Protein AF-A0A7K8TR17-F1 (afdb_monomer_lite)

pLDDT: mean 70.93, std 21.53, range [24.56, 96.19]

Structure (mmCIF, N/CA/C/O backbone):
data_AF-A0A7K8TR17-F1
#
_entry.id   AF-A0A7K8TR17-F1
#
loop_
_atom_site.group_PDB
_atom_site.id
_atom_site.type_symbol
_atom_site.label_atom_id
_atom_site.label_alt_id
_atom_site.label_comp_id
_atom_site.label_asym_id
_atom_site.label_entity_id
_atom_site.label_seq_id
_atom_site.pdbx_PDB_ins_code
_atom_site.Cartn_x
_atom_site.Cartn_y
_atom_site.Cartn_z
_atom_site.occupancy
_atom_site.B_iso_or_equiv
_atom_site.auth_seq_id
_atom_site.auth_comp_id
_atom_site.auth_asym_id
_atom_site.auth_atom_id
_atom_site.pdbx_PDB_model_num
ATOM 1 N N . ASP A 1 1 ? 11.168 6.120 -16.941 1.00 63.66 1 ASP A N 1
ATOM 2 C CA . ASP A 1 1 ? 10.347 5.290 -16.053 1.00 63.66 1 ASP A CA 1
ATOM 3 C C . ASP A 1 1 ? 9.342 6.201 -15.368 1.00 63.66 1 ASP A C 1
ATOM 5 O O . ASP A 1 1 ? 9.765 7.149 -14.711 1.00 63.66 1 ASP A O 1
ATOM 9 N N . PHE A 1 2 ? 8.053 6.029 -15.664 1.00 84.75 2 PHE A N 1
ATOM 10 C CA . PHE A 1 2 ? 6.959 6.873 -15.150 1.00 84.75 2 PHE A CA 1
ATOM 11 C C . PHE A 1 2 ? 6.148 6.160 -14.064 1.00 84.75 2 PHE A C 1
ATOM 13 O O . PHE A 1 2 ? 5.104 6.666 -13.652 1.00 84.75 2 PHE A O 1
ATOM 20 N N . HIS A 1 3 ? 6.643 5.014 -13.594 1.00 92.12 3 HIS A N 1
ATOM 21 C CA . HIS A 1 3 ? 6.032 4.280 -12.507 1.00 92.12 3 HIS A CA 1
ATOM 22 C C . HIS A 1 3 ? 5.970 5.140 -11.234 1.00 92.12 3 HIS A C 1
ATOM 24 O O . HIS A 1 3 ? 6.912 5.853 -10.855 1.00 92.12 3 HIS A O 1
ATOM 30 N N . TYR A 1 4 ? 4.811 5.088 -10.587 1.00 93.62 4 TYR A N 1
ATOM 31 C CA . TYR A 1 4 ? 4.564 5.704 -9.294 1.00 93.62 4 TYR A CA 1
ATOM 32 C C . TYR A 1 4 ? 3.736 4.780 -8.410 1.00 93.62 4 TYR A C 1
ATOM 34 O O . TYR A 1 4 ? 2.948 3.960 -8.883 1.00 93.62 4 TYR A O 1
ATOM 42 N N . VAL A 1 5 ? 3.866 4.969 -7.106 1.00 94.38 5 VAL A N 1
ATOM 43 C CA . VAL A 1 5 ? 3.013 4.328 -6.109 1.00 94.38 5 VAL A CA 1
ATOM 44 C C . VAL A 1 5 ? 2.028 5.345 -5.548 1.00 94.38 5 VAL A C 1
ATOM 46 O O . VAL A 1 5 ? 2.348 6.522 -5.363 1.00 94.38 5 VAL A O 1
ATOM 49 N N . THR A 1 6 ? 0.806 4.909 -5.288 1.00 95.75 6 THR A N 1
ATOM 50 C CA . THR A 1 6 ? -0.232 5.715 -4.651 1.00 95.75 6 THR A CA 1
ATOM 51 C C . THR A 1 6 ? -0.339 5.293 -3.197 1.00 95.75 6 THR A C 1
ATOM 53 O O . THR A 1 6 ? -0.690 4.153 -2.905 1.00 95.75 6 THR A O 1
ATOM 56 N N . LEU A 1 7 ? -0.023 6.210 -2.285 1.00 95.81 7 LEU A N 1
ATOM 57 C CA . LEU A 1 7 ? -0.233 6.023 -0.857 1.00 95.81 7 LEU A CA 1
ATOM 58 C C . LEU A 1 7 ? -1.606 6.581 -0.484 1.00 95.81 7 LEU A C 1
ATOM 60 O O . LEU A 1 7 ? -1.799 7.798 -0.497 1.00 95.81 7 LEU A O 1
ATOM 64 N N . ALA A 1 8 ? -2.529 5.694 -0.130 1.00 95.81 8 ALA A N 1
ATOM 65 C CA . ALA A 1 8 ? -3.875 6.019 0.311 1.00 95.81 8 ALA A CA 1
ATOM 66 C C . ALA A 1 8 ? -4.081 5.576 1.763 1.00 95.81 8 ALA A C 1
ATOM 68 O O . ALA A 1 8 ? -3.880 4.413 2.107 1.00 95.81 8 ALA A O 1
ATOM 69 N N . ILE A 1 9 ? -4.502 6.504 2.617 1.00 95.69 9 ILE A N 1
ATOM 70 C CA . ILE A 1 9 ? -4.802 6.249 4.024 1.00 95.69 9 ILE A CA 1
ATOM 71 C C . ILE A 1 9 ? -6.289 6.487 4.231 1.00 95.69 9 ILE A C 1
ATOM 73 O O . ILE A 1 9 ? -6.785 7.581 3.951 1.00 95.69 9 ILE A O 1
ATOM 77 N N . GLY A 1 10 ? -6.982 5.459 4.706 1.00 94.62 10 GLY A N 1
ATOM 78 C CA . GLY A 1 10 ? -8.408 5.483 4.992 1.00 94.62 10 GLY A CA 1
ATOM 79 C C . GLY A 1 10 ? -8.692 5.326 6.479 1.00 94.62 10 GLY A C 1
ATOM 80 O O . GLY A 1 10 ? -7.931 4.670 7.192 1.00 94.62 10 GLY A O 1
ATOM 81 N N . ASP A 1 11 ? -9.791 5.906 6.941 1.00 93.31 11 ASP A N 1
ATOM 82 C CA . ASP A 1 11 ? -10.325 5.655 8.278 1.00 93.31 11 ASP A CA 1
ATOM 83 C C . ASP A 1 11 ? -11.352 4.510 8.295 1.00 93.31 11 ASP A C 1
ATOM 85 O O . ASP A 1 11 ? -11.766 3.982 7.260 1.00 93.31 11 ASP A O 1
ATOM 89 N N . ALA A 1 12 ? -11.788 4.144 9.498 1.00 91.06 12 ALA A N 1
ATOM 90 C CA . ALA A 1 12 ? -12.862 3.184 9.736 1.00 91.06 12 ALA A CA 1
ATOM 91 C C . ALA A 1 12 ? -14.244 3.616 9.210 1.00 91.06 12 ALA A C 1
ATOM 93 O O . ALA A 1 12 ? -15.159 2.797 9.100 1.00 91.06 12 ALA A O 1
ATOM 94 N N . ASP A 1 13 ? -14.423 4.902 8.900 1.00 88.81 13 ASP A N 1
ATOM 95 C CA . ASP A 1 13 ? -15.653 5.438 8.325 1.00 88.81 13 ASP A CA 1
ATOM 96 C C . ASP A 1 13 ? -15.679 5.304 6.788 1.00 88.81 13 ASP A C 1
ATOM 98 O O . ASP A 1 13 ? -16.675 5.694 6.172 1.00 88.81 13 ASP A O 1
ATOM 102 N N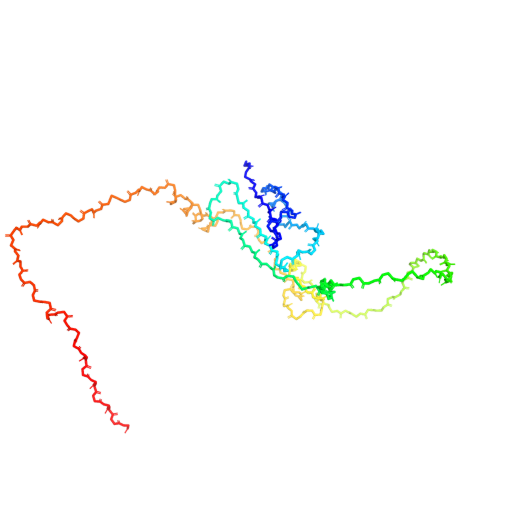 . ASN A 1 14 ? -14.660 4.660 6.196 1.00 88.25 14 ASN A N 1
ATOM 103 C CA . ASN A 1 14 ? -14.395 4.536 4.758 1.00 88.25 14 ASN A CA 1
ATOM 104 C C . ASN A 1 14 ? -14.100 5.879 4.071 1.00 88.25 14 ASN A C 1
ATOM 106 O O . ASN A 1 14 ? -14.337 6.031 2.872 1.00 88.25 14 ASN A O 1
ATOM 110 N N . GLN A 1 15 ? -13.575 6.855 4.810 1.00 89.62 15 GLN A N 1
ATOM 111 C CA . GLN A 1 15 ? -13.129 8.130 4.266 1.00 89.62 15 GLN A CA 1
ATOM 112 C C . GLN A 1 15 ? -11.629 8.106 4.000 1.00 89.62 15 GLN A C 1
ATOM 114 O O . GLN A 1 15 ? -10.834 7.615 4.801 1.00 89.62 15 GLN A O 1
ATOM 119 N N . VAL A 1 16 ? -11.225 8.684 2.870 1.00 92.06 16 VAL A N 1
ATOM 120 C CA . VAL A 1 16 ? -9.811 8.840 2.522 1.00 92.06 16 VAL A CA 1
ATOM 121 C C . VAL A 1 16 ? -9.265 10.068 3.244 1.00 92.06 16 VAL A C 1
ATOM 123 O O . VAL A 1 16 ? -9.563 11.203 2.879 1.00 92.06 16 VAL A O 1
ATOM 126 N N . ILE A 1 17 ? -8.451 9.836 4.271 1.00 92.94 17 ILE A N 1
ATOM 127 C CA . ILE A 1 17 ? -7.796 10.890 5.053 1.00 92.94 17 ILE A CA 1
ATOM 128 C C . ILE A 1 17 ? -6.629 11.490 4.265 1.00 92.94 17 ILE A C 1
ATOM 130 O O . ILE A 1 17 ? -6.355 12.687 4.343 1.00 92.94 17 ILE A O 1
ATOM 134 N N . PHE A 1 18 ? -5.913 10.651 3.519 1.00 94.88 18 PHE A N 1
ATOM 135 C CA . PHE A 1 18 ? -4.736 11.065 2.771 1.00 94.88 18 PHE A CA 1
ATOM 136 C C . PHE A 1 18 ? -4.605 10.263 1.482 1.00 94.88 18 PHE A C 1
ATOM 138 O O . PHE A 1 18 ? -4.788 9.049 1.482 1.00 94.88 18 PHE A O 1
ATOM 145 N N . ASN A 1 19 ? -4.256 10.939 0.391 1.00 95.44 19 ASN A N 1
ATOM 146 C CA . ASN A 1 19 ? -3.952 10.307 -0.884 1.00 95.44 19 ASN A CA 1
ATOM 147 C C . ASN A 1 19 ? -2.831 11.080 -1.580 1.00 95.44 19 ASN A C 1
ATOM 149 O O . ASN A 1 19 ? -2.970 12.276 -1.836 1.00 95.44 19 ASN A O 1
ATOM 153 N N . GLN A 1 20 ? -1.724 10.406 -1.876 1.00 95.62 20 GLN A N 1
ATOM 154 C CA . GLN A 1 20 ? -0.570 11.016 -2.522 1.00 95.62 20 GLN A CA 1
ATOM 155 C C . GLN A 1 20 ? 0.079 10.046 -3.499 1.00 95.62 20 GLN A C 1
ATOM 157 O O . GLN A 1 20 ? 0.401 8.909 -3.157 1.00 95.62 20 GLN A O 1
ATOM 162 N N . LYS A 1 21 ? 0.366 10.549 -4.700 1.00 95.06 21 LYS A N 1
ATOM 163 C CA . LYS A 1 21 ? 1.222 9.865 -5.669 1.00 95.06 21 LYS A CA 1
ATOM 164 C C . LYS A 1 21 ? 2.684 10.135 -5.338 1.00 95.06 21 LYS A C 1
ATOM 166 O O . LYS A 1 21 ? 3.073 11.294 -5.153 1.00 95.06 21 LYS A O 1
ATOM 171 N N . ILE A 1 22 ? 3.478 9.076 -5.266 1.00 93.88 22 ILE A N 1
ATOM 172 C CA . ILE A 1 22 ? 4.910 9.110 -4.990 1.00 93.88 22 ILE A CA 1
ATOM 173 C C . ILE A 1 22 ? 5.612 8.467 -6.180 1.00 93.88 22 ILE A C 1
ATOM 175 O O . ILE A 1 22 ? 5.419 7.291 -6.465 1.00 93.88 22 ILE A O 1
ATOM 179 N N . MET A 1 23 ? 6.417 9.254 -6.887 1.00 92.81 23 MET A N 1
ATOM 180 C CA . MET A 1 23 ? 7.208 8.742 -8.003 1.00 92.81 23 MET A CA 1
ATOM 181 C C . MET A 1 23 ? 8.387 7.916 -7.494 1.00 92.81 23 MET A C 1
ATOM 183 O O . MET A 1 23 ? 9.041 8.302 -6.520 1.00 92.81 23 MET A O 1
ATOM 187 N N . ASP A 1 24 ? 8.749 6.869 -8.226 1.00 89.12 24 ASP A N 1
ATOM 188 C CA . ASP A 1 24 ? 9.898 6.023 -7.889 1.00 89.12 24 ASP A CA 1
ATOM 189 C C . ASP A 1 24 ? 11.207 6.802 -7.840 1.00 89.12 24 ASP A C 1
ATOM 191 O O . ASP A 1 24 ? 12.070 6.541 -7.006 1.00 89.12 24 ASP A O 1
ATOM 195 N N . SER A 1 25 ? 11.341 7.831 -8.679 1.00 87.69 25 SER A N 1
ATOM 196 C CA . SER A 1 25 ? 12.513 8.706 -8.671 1.00 87.69 25 SER A CA 1
ATOM 197 C C . SER A 1 25 ? 12.732 9.399 -7.322 1.00 87.69 25 SER A C 1
ATOM 199 O O . SER A 1 25 ? 13.876 9.662 -6.961 1.00 87.69 25 SER A O 1
ATOM 201 N N . VAL A 1 26 ? 11.669 9.669 -6.558 1.00 87.00 26 VAL A N 1
ATOM 202 C CA . VAL A 1 26 ? 11.757 10.252 -5.211 1.00 87.00 26 VAL A CA 1
ATOM 203 C C . VAL A 1 26 ? 12.205 9.194 -4.205 1.00 87.00 26 VAL A C 1
ATOM 205 O O . VAL A 1 26 ? 13.098 9.453 -3.399 1.00 87.00 26 VAL A O 1
ATOM 208 N N . LEU A 1 27 ? 11.644 7.985 -4.291 1.00 86.75 27 LEU A N 1
ATOM 209 C CA . LEU A 1 27 ? 12.000 6.868 -3.413 1.00 86.75 27 LEU A CA 1
ATOM 210 C C . LEU A 1 27 ? 13.456 6.426 -3.614 1.00 86.75 27 LEU A C 1
ATOM 212 O O . LEU A 1 27 ? 14.176 6.213 -2.642 1.00 86.75 27 LEU A O 1
ATOM 216 N N . LEU A 1 28 ? 13.912 6.348 -4.865 1.00 86.06 28 LEU A N 1
ATOM 217 C CA . LEU A 1 28 ? 15.258 5.896 -5.220 1.00 86.06 28 LEU A CA 1
ATOM 218 C C . LEU A 1 28 ? 16.342 6.930 -4.892 1.00 86.06 28 LEU A C 1
ATOM 220 O O . LEU A 1 28 ? 17.437 6.548 -4.485 1.00 86.06 28 LEU A O 1
ATOM 224 N N . LYS A 1 29 ? 16.060 8.232 -5.048 1.00 85.69 29 LYS A N 1
ATOM 225 C CA . LYS A 1 29 ? 17.039 9.300 -4.770 1.00 85.69 29 LYS A CA 1
ATOM 226 C C . LYS A 1 29 ? 17.267 9.516 -3.278 1.00 85.69 29 LYS A C 1
ATOM 228 O O . LYS A 1 29 ? 18.405 9.694 -2.857 1.00 85.69 29 LYS A O 1
ATOM 233 N N . THR A 1 30 ? 16.195 9.535 -2.488 1.00 82.00 30 THR A N 1
ATOM 234 C CA . THR A 1 30 ? 16.272 9.822 -1.047 1.00 82.00 30 THR A CA 1
ATOM 235 C C . THR A 1 30 ? 16.442 8.541 -0.224 1.00 82.00 30 THR A C 1
ATOM 237 O O . THR A 1 30 ? 16.918 8.590 0.907 1.00 82.00 30 THR A O 1
ATOM 240 N N . GLY A 1 31 ? 16.100 7.373 -0.782 1.00 83.06 31 GLY A N 1
ATOM 241 C CA . GLY A 1 31 ? 16.203 6.058 -0.139 1.00 83.06 31 GLY A CA 1
ATOM 242 C C . GLY A 1 31 ? 15.150 5.814 0.946 1.00 83.06 31 GLY A C 1
ATOM 243 O O . GLY A 1 31 ? 14.767 4.673 1.194 1.00 83.06 31 GLY A O 1
ATOM 244 N N . ASN A 1 32 ? 14.647 6.875 1.577 1.00 85.88 32 ASN A N 1
ATOM 245 C CA . ASN A 1 32 ? 13.518 6.855 2.489 1.00 85.88 32 ASN A CA 1
ATOM 246 C C . ASN A 1 32 ? 12.528 7.980 2.154 1.00 85.88 32 ASN A C 1
ATOM 248 O O . ASN A 1 32 ? 12.890 9.047 1.664 1.00 85.88 32 ASN A O 1
ATOM 252 N N . TRP A 1 33 ? 11.250 7.729 2.424 1.00 89.81 33 TRP A N 1
ATOM 253 C CA . TRP A 1 33 ? 10.196 8.728 2.312 1.00 89.81 33 TRP A CA 1
ATOM 254 C C . TRP A 1 33 ? 9.375 8.719 3.593 1.00 89.81 33 TRP A C 1
ATOM 256 O O . TRP A 1 33 ? 9.029 7.660 4.115 1.00 89.81 33 TRP A O 1
ATOM 266 N N . MET A 1 34 ? 9.094 9.905 4.123 1.00 90.88 34 MET A N 1
ATOM 267 C CA . MET A 1 34 ? 8.333 10.075 5.352 1.00 90.88 34 MET A CA 1
ATOM 268 C C . MET A 1 34 ? 7.411 11.279 5.216 1.00 90.88 34 MET A C 1
ATOM 270 O O . MET A 1 34 ? 7.814 12.338 4.735 1.00 90.88 34 MET A O 1
ATOM 274 N N . LYS A 1 35 ? 6.175 11.127 5.690 1.00 91.12 35 LYS A N 1
ATOM 275 C CA . LYS A 1 35 ? 5.187 12.200 5.740 1.00 91.12 35 LYS A CA 1
ATOM 276 C C . LYS A 1 35 ? 4.471 12.169 7.081 1.00 91.12 35 LYS A C 1
ATOM 278 O O . LYS A 1 35 ? 3.924 11.143 7.472 1.00 91.12 35 LYS A O 1
ATOM 283 N N . LYS A 1 36 ? 4.461 13.312 7.766 1.00 93.56 36 LYS A N 1
ATOM 284 C CA . LYS A 1 36 ? 3.607 13.543 8.931 1.00 93.56 36 LYS A CA 1
ATOM 285 C C . LYS A 1 36 ? 2.247 14.042 8.448 1.00 93.56 36 LYS A C 1
ATOM 287 O O . LYS A 1 36 ? 2.195 14.946 7.613 1.00 93.56 36 LYS A O 1
ATOM 292 N N . ILE A 1 37 ? 1.179 13.455 8.974 1.00 92.19 37 ILE A N 1
ATOM 293 C CA . ILE A 1 37 ? -0.203 13.854 8.707 1.00 92.19 37 ILE A CA 1
ATOM 294 C C . ILE A 1 37 ? -0.962 13.990 10.025 1.00 92.19 37 ILE A C 1
ATOM 296 O O . ILE A 1 37 ? -0.638 13.320 11.006 1.00 92.19 37 ILE A O 1
ATOM 300 N N . GLU A 1 38 ? -1.963 14.860 10.036 1.00 89.25 38 GLU A N 1
ATOM 301 C CA . GLU A 1 38 ? -2.905 14.993 11.143 1.00 89.25 38 GLU A CA 1
ATOM 302 C C . GLU A 1 38 ? -4.174 14.219 10.798 1.00 89.25 38 GLU A C 1
ATOM 304 O O . GLU A 1 38 ? -4.772 14.432 9.744 1.00 89.25 38 GLU A O 1
ATOM 309 N N . VAL A 1 39 ? -4.565 13.296 11.676 1.00 87.62 39 VAL A N 1
ATOM 310 C CA . VAL A 1 39 ? -5.705 12.402 11.459 1.00 87.62 39 VAL A CA 1
ATOM 311 C C . VAL A 1 39 ? -6.779 12.700 12.494 1.00 87.62 39 VAL A C 1
ATOM 313 O O . VAL A 1 39 ? -6.505 12.737 13.695 1.00 87.62 39 VAL A O 1
ATOM 316 N N . LYS A 1 40 ? -8.014 12.907 12.031 1.00 86.44 40 LYS A N 1
ATOM 317 C CA . LYS A 1 40 ? -9.183 13.048 12.906 1.00 86.44 40 LYS A CA 1
ATOM 318 C C . LYS A 1 40 ? -9.653 11.666 13.361 1.00 86.44 40 LYS A C 1
ATOM 320 O O . LYS A 1 40 ? -9.565 10.703 12.608 1.00 86.44 40 LYS A O 1
ATOM 325 N N . ARG A 1 41 ? -10.153 11.569 14.594 1.00 86.81 41 ARG A N 1
ATOM 326 C CA . ARG A 1 41 ? -10.708 10.321 15.138 1.00 86.81 41 ARG A CA 1
ATOM 327 C C . ARG A 1 41 ? -12.007 9.965 14.410 1.00 86.81 41 ARG A C 1
ATOM 329 O O . ARG A 1 41 ? -12.901 10.806 14.339 1.00 86.81 41 ARG A O 1
ATOM 336 N N . ALA A 1 42 ? -12.098 8.732 13.922 1.00 86.19 42 ALA A N 1
ATOM 337 C CA . ALA A 1 42 ? -13.297 8.200 13.282 1.00 86.19 42 ALA A CA 1
ATOM 338 C C . ALA A 1 42 ? -14.387 7.840 14.305 1.00 86.19 42 ALA A C 1
ATOM 340 O O . ALA A 1 42 ? -14.126 7.612 15.493 1.00 86.19 42 ALA A O 1
ATOM 341 N N . LEU A 1 43 ? -15.638 7.820 13.846 1.00 81.50 43 LEU A N 1
ATOM 342 C CA . LEU A 1 43 ? -16.807 7.580 14.690 1.00 81.50 43 LEU A CA 1
ATOM 343 C C . LEU A 1 43 ? -17.020 6.080 14.925 1.00 81.50 43 LEU A C 1
ATOM 345 O O . LEU A 1 43 ? -17.242 5.669 16.074 1.00 81.50 43 LEU A O 1
ATOM 349 N N . LYS A 1 44 ? -16.915 5.267 13.862 1.00 83.50 44 LYS A N 1
ATOM 350 C CA . LYS A 1 44 ? -17.189 3.821 13.902 1.00 83.50 44 LYS A CA 1
ATOM 351 C C . LYS A 1 44 ? -16.140 3.033 14.679 1.00 83.50 44 LYS A C 1
ATOM 353 O O . LYS A 1 44 ? -16.486 2.401 15.676 1.00 83.50 44 LYS A O 1
ATOM 358 N N . SER A 1 45 ? -14.874 3.090 14.278 1.00 84.44 45 SER A N 1
ATOM 359 C CA . SER A 1 45 ? -13.776 2.422 14.986 1.00 84.44 45 SER A CA 1
ATOM 360 C C . SER A 1 45 ? -12.520 3.289 15.018 1.00 84.44 45 SER A C 1
ATOM 362 O O . SER A 1 45 ? -12.501 4.407 14.509 1.00 84.44 45 SER A O 1
ATOM 364 N N . GLU A 1 46 ? -11.495 2.799 15.704 1.00 88.81 46 GLU A N 1
ATOM 365 C CA . GLU A 1 46 ? -10.206 3.480 15.867 1.00 88.81 46 GLU A CA 1
ATOM 366 C C . GLU A 1 46 ? -9.167 2.955 14.871 1.00 88.81 46 GLU A C 1
ATOM 368 O O . GLU A 1 46 ? -7.969 3.196 15.018 1.00 88.81 46 GLU A O 1
ATOM 373 N N . ASP A 1 47 ? -9.632 2.233 13.854 1.00 91.56 47 ASP A N 1
ATOM 374 C CA . ASP A 1 47 ? -8.780 1.621 12.854 1.00 91.56 47 ASP A CA 1
ATOM 375 C C . ASP A 1 47 ? -8.471 2.598 11.722 1.00 91.56 47 ASP A C 1
ATOM 377 O O . ASP A 1 47 ? -9.317 3.360 11.246 1.00 91.56 47 ASP A O 1
ATOM 381 N N . ILE A 1 48 ? -7.226 2.540 11.274 1.00 93.75 48 ILE A N 1
ATOM 382 C CA . ILE A 1 48 ? -6.709 3.237 10.110 1.00 93.75 48 ILE A CA 1
ATOM 383 C C . ILE A 1 48 ? -6.170 2.181 9.157 1.00 93.75 48 ILE A C 1
ATOM 385 O O . ILE A 1 48 ? -5.432 1.277 9.549 1.00 93.75 48 ILE A O 1
ATOM 389 N N . SER A 1 49 ? -6.509 2.320 7.883 1.00 94.56 49 SER A N 1
ATOM 390 C CA . SER A 1 49 ? -5.950 1.516 6.805 1.00 94.56 49 SER A CA 1
ATOM 391 C C . SER A 1 49 ? -4.927 2.334 6.030 1.00 94.56 49 SER A C 1
ATOM 393 O O . SER A 1 49 ? -5.172 3.482 5.672 1.00 94.56 49 SER A O 1
ATOM 395 N N . ILE A 1 50 ? -3.766 1.749 5.771 1.00 95.88 50 ILE A N 1
ATOM 396 C CA . ILE A 1 50 ? -2.710 2.317 4.941 1.00 95.88 50 ILE A CA 1
ATOM 397 C C . ILE A 1 50 ? -2.533 1.383 3.750 1.00 95.88 50 ILE A C 1
ATOM 399 O O . ILE A 1 50 ? -2.238 0.203 3.923 1.00 95.88 50 ILE A O 1
ATOM 403 N N . ASN A 1 51 ? -2.719 1.916 2.549 1.00 95.88 51 ASN A N 1
ATOM 404 C CA . ASN A 1 51 ? -2.631 1.183 1.295 1.00 95.88 51 ASN A CA 1
ATOM 405 C C . ASN A 1 51 ? -1.566 1.840 0.420 1.00 95.88 51 ASN A C 1
ATOM 407 O O . ASN A 1 51 ? -1.630 3.040 0.153 1.00 95.88 51 ASN A O 1
ATOM 411 N N . LEU A 1 52 ? -0.595 1.056 -0.025 1.00 95.44 52 LEU A N 1
ATOM 412 C CA . LEU A 1 52 ? 0.412 1.456 -0.992 1.00 95.44 52 LEU A CA 1
ATOM 413 C C . LEU A 1 52 ? 0.189 0.644 -2.261 1.00 95.44 52 LEU A C 1
ATOM 415 O O . LEU A 1 52 ? 0.386 -0.567 -2.253 1.00 95.44 52 LEU A O 1
ATOM 419 N N . ILE A 1 53 ? -0.240 1.318 -3.323 1.00 96.19 53 ILE A N 1
ATOM 420 C CA . ILE A 1 53 ? -0.708 0.676 -4.553 1.00 96.19 53 ILE A CA 1
ATOM 421 C C . ILE A 1 53 ? 0.222 1.055 -5.700 1.00 96.19 53 ILE A C 1
ATOM 423 O O . ILE A 1 53 ? 0.456 2.243 -5.936 1.00 96.19 53 ILE A O 1
ATOM 427 N N . SER A 1 54 ? 0.758 0.067 -6.407 1.00 95.19 54 SER A N 1
ATOM 428 C CA . SER A 1 54 ? 1.571 0.296 -7.603 1.00 95.19 54 SER A CA 1
ATOM 429 C C . SER A 1 54 ? 0.689 0.706 -8.786 1.00 95.19 54 SER A C 1
ATOM 431 O O . SER A 1 54 ? -0.441 0.247 -8.927 1.00 95.19 54 SER A O 1
ATOM 433 N N . SER A 1 55 ? 1.190 1.600 -9.641 1.00 94.31 55 SER A N 1
ATOM 434 C CA . SER A 1 55 ? 0.469 1.997 -10.862 1.00 94.31 55 SER A CA 1
ATOM 435 C C . SER A 1 55 ? 0.486 0.917 -11.944 1.00 94.31 55 SER A C 1
ATOM 437 O O . SER A 1 55 ? -0.517 0.758 -12.635 1.00 94.31 55 SER A O 1
ATOM 439 N N . ASP A 1 56 ? 1.589 0.173 -12.063 1.00 93.00 56 ASP A N 1
ATOM 440 C CA . ASP A 1 56 ? 1.825 -0.737 -13.193 1.00 93.00 56 ASP A CA 1
ATOM 441 C C . ASP A 1 56 ? 1.938 -2.215 -12.776 1.00 93.00 56 ASP A C 1
ATOM 443 O O . ASP A 1 56 ? 1.703 -3.107 -13.593 1.00 93.00 56 ASP A O 1
ATOM 447 N N . TYR A 1 57 ? 2.288 -2.507 -11.517 1.00 91.50 57 TYR A N 1
ATOM 448 C CA . TYR A 1 57 ? 2.575 -3.866 -11.055 1.00 91.50 57 TYR A CA 1
ATOM 449 C C . TYR A 1 57 ? 1.496 -4.396 -10.116 1.00 91.50 57 TYR A C 1
ATOM 451 O O . TYR A 1 57 ? 1.363 -3.971 -8.972 1.00 91.50 57 TYR A O 1
ATOM 459 N N . VAL A 1 58 ? 0.778 -5.416 -10.573 1.00 91.44 58 VAL A N 1
ATOM 460 C CA . VAL A 1 58 ? -0.225 -6.107 -9.758 1.00 91.44 58 VAL A CA 1
ATOM 461 C C . VAL A 1 58 ? 0.453 -7.083 -8.793 1.00 91.44 58 VAL A C 1
ATOM 463 O O . VAL A 1 58 ? 1.372 -7.810 -9.169 1.00 91.44 58 VAL A O 1
ATOM 466 N N . GLY A 1 59 ? -0.030 -7.130 -7.549 1.00 91.88 59 GLY A N 1
ATOM 467 C CA . GLY A 1 59 ? 0.435 -8.079 -6.529 1.00 91.88 59 GLY A CA 1
ATOM 468 C C . GLY A 1 59 ? 1.641 -7.609 -5.712 1.00 91.88 59 GLY A C 1
ATOM 469 O O . GLY A 1 59 ? 2.108 -8.348 -4.849 1.00 91.88 59 GLY A O 1
ATOM 470 N N . LEU A 1 60 ? 2.124 -6.387 -5.955 1.00 90.94 60 LEU A N 1
ATOM 471 C CA . LEU A 1 60 ? 3.104 -5.708 -5.098 1.00 90.94 60 LEU A CA 1
ATOM 472 C C . LEU A 1 60 ? 2.451 -4.740 -4.102 1.00 90.94 60 LEU A C 1
ATOM 474 O O . LEU A 1 60 ? 3.155 -4.105 -3.317 1.00 90.94 60 LEU A O 1
ATOM 478 N N . ASP A 1 61 ? 1.124 -4.622 -4.143 1.00 94.50 61 ASP A N 1
ATOM 479 C CA . ASP A 1 61 ? 0.375 -3.717 -3.284 1.00 94.50 61 ASP A CA 1
ATOM 480 C C . ASP A 1 61 ? 0.504 -4.132 -1.819 1.00 94.50 61 ASP A C 1
ATOM 482 O O . ASP A 1 61 ? 0.416 -5.310 -1.462 1.00 94.50 61 ASP A O 1
ATOM 486 N N . ILE A 1 62 ? 0.701 -3.142 -0.956 1.00 95.12 62 ILE A N 1
ATOM 487 C CA . ILE A 1 62 ? 0.823 -3.346 0.482 1.00 95.12 62 ILE A CA 1
ATOM 488 C C . ILE A 1 62 ? -0.395 -2.728 1.139 1.00 95.12 62 ILE A C 1
ATOM 490 O O . ILE A 1 62 ? -0.636 -1.528 1.022 1.00 95.12 62 ILE A O 1
ATOM 494 N N . GLN A 1 63 ? -1.132 -3.544 1.878 1.00 95.81 63 GLN A N 1
ATOM 495 C CA . GLN A 1 63 ? -2.238 -3.099 2.706 1.00 95.81 63 GLN A CA 1
ATOM 496 C C . GLN A 1 63 ? -1.931 -3.421 4.159 1.00 95.81 63 GLN A C 1
ATOM 498 O O . GLN A 1 63 ? -1.600 -4.553 4.508 1.00 95.81 63 GLN A O 1
ATOM 503 N N . GLN A 1 64 ? -2.064 -2.417 5.014 1.00 95.56 64 GLN A N 1
ATOM 504 C CA . GLN A 1 64 ? -1.784 -2.542 6.429 1.00 95.56 64 GLN A CA 1
ATOM 505 C C . GLN A 1 64 ? -2.859 -1.817 7.229 1.00 95.56 64 GLN A C 1
ATOM 507 O O . GLN A 1 64 ? -3.086 -0.623 7.048 1.00 95.56 64 GLN A O 1
ATOM 512 N N . ALA A 1 65 ? -3.512 -2.542 8.130 1.00 94.12 65 ALA A N 1
ATOM 513 C CA . ALA A 1 65 ? -4.438 -1.965 9.092 1.00 94.12 65 ALA A CA 1
ATOM 514 C C . ALA A 1 65 ? -3.729 -1.746 10.433 1.00 94.12 65 ALA A C 1
ATOM 516 O O . ALA A 1 65 ? -2.903 -2.561 10.855 1.00 94.12 65 ALA A O 1
ATOM 517 N N . TYR A 1 66 ? -4.062 -0.642 11.090 1.00 93.00 66 TYR A N 1
ATOM 518 C CA . TYR A 1 66 ? -3.556 -0.257 12.398 1.00 93.00 66 TYR A CA 1
ATOM 519 C C . TYR A 1 66 ? -4.707 0.216 13.272 1.00 93.00 66 TYR A C 1
ATOM 521 O O . TYR A 1 66 ? -5.486 1.060 12.847 1.00 93.00 66 TYR A O 1
ATOM 529 N N . THR A 1 67 ? -4.761 -0.256 14.510 1.00 91.75 67 THR A N 1
ATOM 530 C CA . THR A 1 67 ? -5.687 0.268 15.518 1.00 91.75 67 THR A CA 1
ATOM 531 C C . THR A 1 67 ? -4.976 1.341 16.332 1.00 91.75 67 THR A C 1
ATOM 533 O O . THR A 1 67 ? -3.914 1.098 16.911 1.00 91.75 67 THR A O 1
ATOM 536 N N . VAL A 1 68 ? -5.530 2.550 16.348 1.00 89.50 68 VAL A N 1
ATOM 537 C CA . VAL A 1 68 ? -4.955 3.691 17.062 1.00 89.50 68 VAL A CA 1
ATOM 538 C C . VAL A 1 68 ? -5.463 3.714 18.494 1.00 89.50 68 VAL A C 1
ATOM 540 O O . VAL A 1 68 ? -6.660 3.668 18.733 1.00 89.50 68 VAL A O 1
ATOM 543 N N . PHE A 1 69 ? -4.554 3.869 19.454 1.00 85.31 69 PHE A N 1
ATOM 544 C CA . PHE A 1 69 ? -4.917 4.080 20.852 1.00 85.31 69 PHE A CA 1
ATOM 545 C C . PHE A 1 69 ? -4.913 5.575 21.172 1.00 85.31 69 PHE A C 1
ATOM 547 O O . PHE A 1 69 ? -3.867 6.229 21.142 1.00 85.31 69 PHE A O 1
ATOM 554 N N . TYR A 1 70 ? -6.086 6.122 21.488 1.00 83.81 70 TYR A N 1
ATOM 555 C CA . TYR A 1 70 ? -6.233 7.518 21.893 1.00 83.81 70 TYR A CA 1
ATOM 556 C C . TYR A 1 70 ? -6.143 7.646 23.415 1.00 83.81 70 TYR A C 1
ATOM 558 O O . TYR A 1 70 ? -6.835 6.947 24.149 1.00 83.81 70 TYR A O 1
ATOM 566 N N . LEU A 1 71 ? -5.321 8.583 23.895 1.00 79.56 71 LEU A N 1
ATOM 567 C CA . LEU A 1 71 ? -5.184 8.863 25.331 1.00 79.56 71 LEU A CA 1
ATOM 568 C C . LEU A 1 71 ? -6.428 9.541 25.925 1.00 79.56 71 LEU A C 1
ATOM 570 O O . LEU A 1 71 ? -6.637 9.501 27.135 1.00 79.56 71 LEU A O 1
ATOM 574 N N . THR A 1 72 ? -7.258 10.172 25.091 1.00 73.50 72 THR A N 1
ATOM 575 C CA . THR A 1 72 ? -8.497 10.812 25.531 1.00 73.50 72 THR A CA 1
ATOM 576 C C . THR A 1 72 ? -9.673 9.831 25.486 1.00 73.50 72 THR A C 1
ATOM 578 O O . THR A 1 72 ? -9.927 9.216 24.437 1.00 73.50 72 THR A O 1
ATOM 581 N N . PRO A 1 73 ? -10.439 9.705 26.593 1.00 64.62 73 PRO A N 1
ATOM 582 C CA . PRO A 1 73 ? -11.648 8.894 26.625 1.00 64.62 73 PRO A CA 1
ATOM 583 C C . PRO A 1 73 ? -12.565 9.247 25.455 1.00 64.62 73 PRO A C 1
ATOM 585 O O . PRO A 1 73 ? -12.778 10.424 25.154 1.00 64.62 73 PRO A O 1
ATOM 588 N N . LYS A 1 74 ? -13.095 8.228 24.767 1.00 63.38 74 LYS A N 1
ATOM 589 C CA . LYS A 1 74 ? -14.116 8.433 23.735 1.00 63.38 74 LYS A CA 1
ATOM 590 C C . LYS A 1 74 ? -15.305 9.088 24.432 1.00 63.38 74 LYS A C 1
ATOM 592 O O . LYS A 1 74 ? -15.907 8.470 25.306 1.00 63.38 74 LYS A O 1
ATOM 597 N N . THR A 1 75 ? -15.645 10.322 24.074 1.00 61.59 75 THR A N 1
ATOM 598 C CA . THR A 1 75 ? -16.919 10.934 24.460 1.00 61.59 75 THR A CA 1
ATOM 599 C C . THR A 1 75 ? -18.025 10.194 23.715 1.00 61.59 75 THR A C 1
ATOM 601 O O . THR A 1 75 ? -18.511 10.617 22.670 1.00 61.59 75 THR A O 1
ATOM 604 N N . VAL A 1 76 ? -18.381 9.016 24.227 1.00 55.97 76 VAL A N 1
ATOM 605 C CA . VAL A 1 76 ? -19.599 8.305 23.857 1.00 55.97 76 VAL A CA 1
ATOM 606 C C . VAL A 1 76 ? -20.738 9.226 24.267 1.00 55.97 76 VAL A C 1
ATOM 608 O O . VAL A 1 76 ? -20.917 9.525 25.446 1.00 55.97 76 VAL A O 1
ATOM 611 N N . GLY A 1 77 ? -21.431 9.768 23.268 1.00 46.78 77 GLY A N 1
ATOM 612 C CA . GLY A 1 77 ? -22.481 10.754 23.459 1.00 46.78 77 GLY A CA 1
ATOM 613 C C . GLY A 1 77 ? -23.586 10.216 24.359 1.00 46.78 77 GLY A C 1
ATOM 614 O O . GLY A 1 77 ? -24.430 9.440 23.917 1.00 46.78 77 GLY A O 1
ATOM 615 N N . SER A 1 78 ? -23.609 10.683 25.605 1.00 36.22 78 SER A N 1
ATOM 616 C CA . SER A 1 78 ? -24.820 10.690 26.410 1.00 36.22 78 SER A CA 1
ATOM 617 C C . SER A 1 78 ? -25.763 11.725 25.800 1.00 36.22 78 SER A C 1
ATOM 619 O O . SER A 1 78 ? -25.538 12.934 25.889 1.00 36.22 78 SER A O 1
ATOM 621 N N . LYS A 1 79 ? -26.814 11.259 25.123 1.00 47.72 79 LYS A N 1
ATOM 622 C CA . LYS A 1 79 ? -28.011 12.077 24.930 1.00 47.72 79 LYS A CA 1
ATOM 623 C C . LYS A 1 79 ? -28.644 12.241 26.312 1.00 47.72 79 LYS A C 1
ATOM 625 O O . LYS A 1 79 ? -29.135 11.257 26.845 1.00 47.72 79 LYS A O 1
ATOM 630 N N . VAL A 1 80 ? -28.626 13.460 26.852 1.00 36.31 80 VAL A N 1
ATOM 631 C CA . VAL A 1 80 ? -29.775 14.194 27.424 1.00 36.31 80 VAL A CA 1
ATOM 632 C C . VAL A 1 80 ? -29.279 15.562 27.934 1.00 36.31 80 VAL A C 1
ATOM 634 O O . VAL A 1 80 ? -28.412 15.663 28.794 1.00 36.31 80 VAL A O 1
ATOM 637 N N . VAL A 1 81 ? -29.831 16.599 27.297 1.00 41.88 81 VAL A N 1
ATOM 638 C CA . VAL A 1 81 ? -30.110 17.991 27.718 1.00 41.88 81 VAL A CA 1
ATOM 639 C C . VAL A 1 81 ? -29.900 18.240 29.231 1.00 41.88 81 VAL A C 1
ATOM 641 O O . VAL A 1 81 ? -30.402 17.486 30.052 1.00 41.88 81 VAL A O 1
ATOM 644 N N . THR A 1 82 ? -29.198 19.285 29.690 1.00 31.64 82 THR A N 1
ATOM 645 C CA . THR A 1 82 ? -29.744 20.652 29.836 1.00 31.64 82 THR A CA 1
ATOM 646 C C . THR A 1 82 ? -28.636 21.690 30.066 1.00 31.64 82 THR A C 1
ATOM 648 O O . THR A 1 82 ? -27.653 21.438 30.754 1.00 31.64 82 THR A O 1
ATOM 651 N N . ASN A 1 83 ? -28.841 22.877 29.493 1.00 35.34 83 ASN A N 1
ATOM 652 C CA . ASN A 1 83 ? -28.092 24.114 29.703 1.00 35.34 83 ASN A CA 1
ATOM 653 C C . ASN A 1 83 ? -27.849 24.444 31.186 1.00 35.34 83 ASN A C 1
ATOM 655 O O . ASN A 1 83 ? -28.808 24.479 31.952 1.00 35.34 83 ASN A O 1
ATOM 659 N N . GLN A 1 84 ? -26.638 24.892 31.531 1.00 31.02 84 GLN A N 1
ATOM 660 C CA . GLN A 1 84 ? -26.477 26.022 32.449 1.00 31.02 84 GLN A CA 1
ATOM 661 C C . GLN A 1 84 ? -25.159 26.771 32.200 1.00 31.02 84 GLN A C 1
ATOM 663 O O . GLN A 1 84 ? -24.053 26.282 32.392 1.00 31.02 84 GLN A O 1
ATOM 668 N N . LYS A 1 85 ? -25.355 27.993 31.712 1.00 35.50 85 LYS A N 1
ATOM 669 C CA . LYS A 1 85 ? -24.438 29.125 31.606 1.00 35.50 85 LYS A CA 1
ATOM 670 C C . LYS A 1 85 ? -23.846 29.461 32.974 1.00 35.50 85 LYS A C 1
ATOM 672 O O . LYS A 1 85 ? -24.622 29.837 33.841 1.00 35.50 85 LYS A O 1
ATOM 677 N N . LEU A 1 86 ? -22.519 29.502 33.104 1.00 32.03 86 LEU A N 1
ATOM 678 C CA . LEU A 1 86 ? -21.834 30.461 33.978 1.00 32.03 86 LEU A CA 1
ATOM 679 C C . LEU A 1 86 ? -20.537 30.946 33.307 1.00 32.03 86 LEU A C 1
ATOM 681 O O . LEU A 1 86 ? -19.727 30.163 32.821 1.00 32.03 86 LEU A O 1
ATOM 685 N N . LYS A 1 87 ? -20.434 32.275 33.218 1.00 29.67 87 LYS A N 1
ATOM 686 C CA . LYS A 1 87 ? -19.316 33.086 32.720 1.00 29.67 87 LYS A CA 1
ATOM 687 C C . LYS A 1 87 ? -18.430 33.531 33.897 1.00 29.67 87 LYS A C 1
ATOM 689 O O . LYS A 1 87 ? -18.920 33.568 35.021 1.00 29.67 87 LYS A O 1
ATOM 694 N N . ALA A 1 88 ? -17.256 34.050 33.514 1.00 26.81 88 ALA A N 1
ATOM 695 C CA . ALA A 1 88 ? -16.317 34.941 34.220 1.00 26.81 88 ALA A CA 1
ATOM 696 C C . ALA A 1 88 ? -15.261 34.215 35.079 1.00 26.81 88 ALA A C 1
ATOM 698 O O . ALA A 1 88 ? -15.615 33.488 35.995 1.00 26.81 88 ALA A O 1
ATOM 699 N N . GLU A 1 89 ? -13.975 34.167 34.697 1.00 27.52 89 GLU A N 1
ATOM 700 C CA . GLU A 1 89 ? -12.941 35.220 34.487 1.00 27.52 89 GLU A CA 1
ATOM 701 C C . GLU A 1 89 ? -12.123 35.496 35.760 1.00 27.52 89 GLU A C 1
ATOM 703 O O . GLU A 1 89 ? -12.649 36.056 36.712 1.00 27.52 89 GLU A O 1
ATOM 708 N N . SER A 1 90 ? -10.827 35.155 35.733 1.00 27.42 90 SER A N 1
ATOM 709 C CA . SER A 1 90 ? -9.707 35.859 36.399 1.00 27.42 90 SER A CA 1
ATOM 710 C C . SER A 1 90 ? -8.416 35.061 36.161 1.00 27.42 90 SER A C 1
ATOM 712 O O . SER A 1 90 ? -8.460 33.839 36.252 1.00 27.42 90 SER A O 1
ATOM 714 N N . SER A 1 91 ? -7.213 35.588 35.966 1.00 30.75 91 SER A N 1
ATOM 715 C CA . SER A 1 91 ? -6.672 36.863 35.488 1.00 30.75 91 SER A CA 1
ATOM 716 C C . SER A 1 91 ? -5.147 36.678 35.567 1.00 30.75 91 SER A C 1
ATOM 718 O O . SER A 1 91 ? -4.680 36.200 36.593 1.00 30.75 91 SER A O 1
ATOM 720 N N . LEU A 1 92 ? -4.430 37.095 34.517 1.00 29.62 92 LEU A N 1
ATOM 721 C CA . LEU A 1 92 ? -3.060 37.642 34.523 1.00 29.62 92 LEU A CA 1
ATOM 722 C C . LEU A 1 92 ? -1.913 36.795 35.130 1.00 29.62 92 LEU A C 1
ATOM 724 O O . LEU A 1 92 ? -1.872 36.556 36.328 1.00 29.62 92 LEU A O 1
ATOM 728 N N . ASP A 1 93 ? -0.891 36.475 34.330 1.00 24.56 93 ASP A N 1
ATOM 729 C CA . ASP A 1 93 ? 0.280 37.366 34.236 1.00 24.56 93 ASP A CA 1
ATOM 730 C C . ASP A 1 93 ? 1.190 36.995 33.045 1.00 24.56 93 ASP A C 1
ATOM 732 O O . ASP A 1 93 ? 1.389 35.826 32.710 1.00 24.56 93 ASP A O 1
ATOM 736 N N . MET A 1 94 ? 1.706 38.025 32.381 1.00 31.20 94 MET A N 1
ATOM 737 C CA . MET A 1 94 ? 2.669 37.982 31.282 1.00 31.20 94 MET A CA 1
ATOM 738 C C . MET A 1 94 ? 4.010 38.458 31.829 1.00 31.20 94 MET A C 1
ATOM 740 O O . MET A 1 94 ? 4.067 39.532 32.416 1.00 31.20 94 MET A O 1
ATOM 744 N N . SER A 1 95 ? 5.111 37.764 31.537 1.00 27.22 95 SER A N 1
ATOM 745 C CA . SER A 1 95 ? 6.408 38.441 31.497 1.00 27.22 95 SER A CA 1
ATOM 746 C C . SER A 1 95 ? 7.413 37.745 30.579 1.00 27.22 95 SER A C 1
ATOM 748 O O . SER A 1 95 ? 7.484 36.527 30.449 1.00 27.22 95 SER A O 1
ATOM 750 N N . TYR A 1 96 ? 8.139 38.620 29.914 1.00 28.56 96 TYR A N 1
ATOM 751 C CA . TYR A 1 96 ? 9.035 38.583 28.767 1.00 28.56 96 TYR A CA 1
ATOM 752 C C . TYR A 1 96 ? 10.486 38.348 29.216 1.00 28.56 96 TYR A C 1
ATOM 754 O O . TYR A 1 96 ? 10.883 38.808 30.283 1.00 28.56 96 TYR A O 1
ATOM 762 N N . GLY A 1 97 ? 11.320 37.734 28.369 1.00 27.28 97 GLY A N 1
ATOM 763 C CA . GLY A 1 97 ? 12.773 37.736 28.580 1.00 27.28 97 GLY A CA 1
ATOM 764 C C . GLY A 1 97 ? 13.554 36.859 27.603 1.00 27.28 97 GLY A C 1
ATOM 765 O O . GLY A 1 97 ? 13.540 35.639 27.707 1.00 27.28 97 GLY A O 1
ATOM 766 N N . SER A 1 98 ? 14.238 37.498 26.655 1.00 32.91 98 SER A N 1
ATOM 767 C CA . SER A 1 98 ? 15.122 36.906 25.643 1.00 32.91 98 SER A CA 1
ATOM 768 C C . SER A 1 98 ? 16.603 36.984 26.058 1.00 32.91 98 SER A C 1
ATOM 770 O O . SER A 1 98 ? 16.980 37.911 26.768 1.00 32.91 98 SER A O 1
ATOM 772 N N . SER A 1 99 ? 17.413 36.088 25.463 1.00 33.56 99 SER A N 1
ATOM 773 C CA . SER A 1 99 ? 18.794 36.284 24.948 1.00 33.56 99 SER A CA 1
ATOM 774 C C . SER A 1 99 ? 19.980 35.582 25.642 1.00 33.56 99 SER A C 1
ATOM 776 O O . SER A 1 99 ? 20.254 35.833 26.805 1.00 33.56 99 SER A O 1
ATOM 778 N N . GLN A 1 100 ? 20.745 34.852 24.796 1.00 30.72 100 GLN A N 1
ATOM 779 C CA . GLN A 1 100 ? 22.227 34.690 24.740 1.00 30.72 100 GLN A CA 1
ATOM 780 C C . GLN A 1 100 ? 22.956 34.024 25.932 1.00 30.72 100 GLN A C 1
ATOM 782 O O . GLN A 1 100 ? 22.566 34.185 27.070 1.00 30.72 100 GLN A O 1
ATOM 787 N N . SER A 1 101 ? 24.082 33.306 25.826 1.00 29.48 101 SER A N 1
ATOM 788 C CA . SER A 1 101 ? 24.929 32.708 24.777 1.00 29.48 101 SER A CA 1
ATOM 789 C C . SER A 1 101 ? 26.021 31.866 25.495 1.00 29.48 101 SER A C 1
ATOM 791 O O . SER A 1 101 ? 26.308 32.158 26.648 1.00 29.48 101 SER A O 1
ATOM 793 N N . LEU A 1 102 ? 26.616 30.872 24.810 1.00 29.94 102 LEU A N 1
ATOM 794 C CA . LEU A 1 102 ? 28.030 30.376 24.832 1.00 29.94 102 LEU A CA 1
ATOM 795 C C . LEU A 1 102 ? 28.981 30.846 25.982 1.00 29.94 102 LEU A C 1
ATOM 797 O O . LEU A 1 102 ? 29.007 32.028 26.279 1.00 29.94 102 LEU A O 1
ATOM 801 N N . ALA A 1 103 ? 29.919 30.088 26.580 1.00 29.30 103 ALA A N 1
ATOM 802 C CA . ALA A 1 103 ? 30.603 28.828 26.256 1.00 29.30 103 ALA A CA 1
ATOM 803 C C . ALA A 1 103 ? 31.467 28.298 27.445 1.00 29.30 103 ALA A C 1
ATOM 805 O O . ALA A 1 103 ? 31.832 29.054 28.336 1.00 29.30 103 ALA A O 1
ATOM 806 N N . ALA A 1 104 ? 31.874 27.021 27.321 1.00 28.69 104 ALA A N 1
ATOM 807 C CA . ALA A 1 104 ? 33.164 26.395 27.684 1.00 28.69 104 ALA A CA 1
ATOM 808 C C . ALA A 1 104 ? 33.627 26.238 29.154 1.00 28.69 104 ALA A C 1
ATOM 810 O O . ALA A 1 104 ? 34.057 27.191 29.787 1.00 28.69 104 ALA A O 1
ATOM 811 N N . ALA A 1 105 ? 33.784 24.975 29.582 1.00 27.53 105 ALA A N 1
ATOM 812 C CA . ALA A 1 105 ? 35.069 24.425 30.051 1.00 27.53 105 ALA A CA 1
ATOM 813 C C . ALA A 1 105 ? 35.039 22.880 30.060 1.00 27.53 105 ALA A C 1
ATOM 815 O O . ALA A 1 105 ? 34.043 22.264 30.429 1.00 27.53 105 ALA A O 1
ATOM 816 N N . LYS A 1 106 ? 36.139 22.283 29.590 1.00 36.41 106 LYS A N 1
ATOM 817 C CA . LYS A 1 106 ? 36.398 20.848 29.393 1.00 36.41 106 LYS A CA 1
ATOM 818 C C . LYS A 1 106 ? 36.938 20.181 30.661 1.00 36.41 106 LYS A C 1
ATOM 820 O O . LYS A 1 106 ? 37.656 20.859 31.382 1.00 36.41 106 LYS A O 1
ATOM 825 N N . VAL A 1 107 ? 36.772 18.858 30.794 1.00 31.67 107 VAL A N 1
ATOM 826 C CA . VAL A 1 107 ? 37.840 17.923 31.222 1.00 31.67 107 VAL A CA 1
ATOM 827 C C . VAL A 1 107 ? 37.627 16.565 30.533 1.00 31.67 107 VAL A C 1
ATOM 829 O O . VAL A 1 107 ? 36.505 16.073 30.445 1.00 31.67 107 VAL A O 1
ATOM 832 N N . ASP A 1 108 ? 38.729 16.024 30.014 1.00 33.50 108 ASP A N 1
ATOM 833 C CA . ASP A 1 108 ? 38.894 14.792 29.243 1.00 33.50 108 ASP A CA 1
ATOM 834 C C . ASP A 1 108 ? 38.520 13.497 29.977 1.00 33.50 108 ASP A C 1
ATOM 836 O O . ASP A 1 108 ? 38.761 13.330 31.173 1.00 33.50 108 ASP A O 1
ATOM 840 N N . THR A 1 109 ? 38.088 12.496 29.207 1.00 31.41 109 THR A N 1
ATOM 841 C CA . THR A 1 109 ? 38.617 11.135 29.383 1.00 31.41 109 THR A CA 1
ATOM 842 C C . THR A 1 109 ? 38.618 10.398 28.047 1.00 31.41 109 THR A C 1
ATOM 844 O O . THR A 1 109 ? 37.585 10.180 27.415 1.00 31.41 109 THR A O 1
ATOM 847 N N . GLU A 1 110 ? 39.822 10.057 27.603 1.00 37.97 110 GLU A N 1
ATOM 848 C CA . GLU A 1 110 ? 40.124 9.273 26.415 1.00 37.97 110 GLU A CA 1
ATOM 849 C C . GLU A 1 110 ? 39.614 7.826 26.542 1.00 37.97 110 GLU A C 1
ATOM 851 O O . GLU A 1 110 ? 39.877 7.143 27.529 1.00 37.97 110 GLU A O 1
ATOM 856 N N . SER A 1 111 ? 38.972 7.312 25.489 1.00 38.72 111 SER A N 1
ATOM 857 C CA . SER A 1 111 ? 39.193 5.929 25.047 1.00 38.72 111 SER A CA 1
ATOM 858 C C . SER A 1 111 ? 39.037 5.833 23.520 1.00 38.72 111 SER A C 1
ATOM 860 O O . SER A 1 111 ? 37.949 5.735 22.955 1.00 38.72 111 SER A O 1
ATOM 862 N N . THR A 1 112 ? 40.174 5.989 22.835 1.00 47.03 112 THR A N 1
ATOM 863 C CA . THR A 1 112 ? 40.722 5.039 21.843 1.00 47.03 112 THR A CA 1
ATOM 864 C C . THR A 1 112 ? 39.762 3.874 21.508 1.00 47.03 112 THR A C 1
ATOM 866 O O . THR A 1 112 ? 39.292 3.183 22.401 1.00 47.03 112 THR A O 1
ATOM 869 N N . TYR A 1 113 ? 39.381 3.538 20.268 1.00 50.00 113 TYR A N 1
ATOM 870 C CA . TYR A 1 113 ? 40.133 3.451 19.015 1.00 50.00 113 TYR A CA 1
ATOM 871 C C . TYR A 1 113 ? 39.136 3.523 17.830 1.00 50.00 113 TYR A C 1
ATOM 873 O O . TYR A 1 113 ? 38.599 2.498 17.405 1.00 50.00 113 TYR A O 1
ATOM 881 N N . LYS A 1 114 ? 38.863 4.698 17.243 1.00 52.41 114 LYS A N 1
ATOM 882 C CA . LYS A 1 114 ? 38.225 4.713 15.913 1.00 52.41 114 LYS A CA 1
ATOM 883 C C . LYS A 1 114 ? 39.298 4.360 14.887 1.00 52.41 114 LYS A C 1
ATOM 885 O O . LYS A 1 114 ? 40.163 5.180 14.591 1.00 52.41 114 LYS A O 1
ATOM 890 N N . LYS A 1 115 ? 39.274 3.127 14.366 1.00 52.41 115 LYS A N 1
ATOM 891 C CA . LYS A 1 115 ? 40.080 2.757 13.195 1.00 52.41 115 LYS A CA 1
ATOM 892 C C . LYS A 1 115 ? 39.714 3.717 12.060 1.00 52.41 115 LYS A C 1
ATOM 894 O O . LYS A 1 115 ? 38.582 3.689 11.575 1.00 52.41 115 LYS A O 1
ATOM 899 N N . TYR A 1 116 ? 40.653 4.582 11.682 1.00 55.62 116 TYR A N 1
ATOM 900 C CA . TYR A 1 116 ? 40.547 5.456 10.516 1.00 55.62 116 TYR A CA 1
ATOM 901 C C . TYR A 1 116 ? 40.212 4.587 9.292 1.00 55.62 116 TYR A C 1
ATOM 903 O O . TYR A 1 116 ? 41.058 3.828 8.829 1.00 55.62 116 TYR A O 1
ATOM 911 N N . GLY A 1 117 ? 38.957 4.623 8.829 1.00 66.19 117 GLY A N 1
ATOM 912 C CA . GLY A 1 117 ? 38.495 3.861 7.660 1.00 66.19 117 GLY A CA 1
ATOM 913 C C . GLY A 1 117 ? 37.089 3.256 7.758 1.00 66.19 117 GLY A C 1
ATOM 914 O O . GLY A 1 117 ? 36.477 3.010 6.722 1.00 66.19 117 GLY A O 1
ATOM 915 N N . ASN A 1 118 ? 36.537 3.050 8.959 1.00 76.19 118 ASN A N 1
ATOM 916 C CA . ASN A 1 118 ? 35.188 2.485 9.118 1.00 76.19 118 ASN A CA 1
ATOM 917 C C . ASN A 1 118 ? 34.102 3.573 9.106 1.00 76.19 118 ASN A C 1
ATOM 919 O O . ASN A 1 118 ? 34.261 4.631 9.717 1.00 76.19 118 ASN A O 1
ATOM 923 N N . ARG A 1 119 ? 32.971 3.299 8.441 1.00 83.06 119 ARG A N 1
ATOM 924 C CA . ARG A 1 119 ? 31.803 4.195 8.424 1.00 83.06 119 ARG A CA 1
ATOM 925 C C . ARG A 1 119 ? 30.909 3.967 9.646 1.00 83.06 119 ARG A C 1
ATOM 927 O O . ARG A 1 119 ? 30.901 2.895 10.248 1.00 83.06 119 ARG A O 1
ATOM 934 N N . GLU A 1 120 ? 30.123 4.981 9.990 1.00 83.00 120 GLU A N 1
ATOM 935 C CA . GLU A 1 120 ? 29.124 4.895 11.058 1.00 83.00 120 GLU A CA 1
ATOM 936 C C . GLU A 1 120 ? 28.009 3.900 10.692 1.00 83.00 120 GLU A C 1
ATOM 938 O O . GLU A 1 120 ? 27.624 3.751 9.527 1.00 83.00 120 GLU A O 1
ATOM 943 N N . CYS A 1 121 ? 27.488 3.197 11.695 1.00 85.75 121 CYS A N 1
ATOM 944 C CA . CYS A 1 121 ? 26.404 2.242 11.514 1.00 85.75 121 CYS A CA 1
ATOM 945 C C . CYS A 1 121 ? 25.036 2.951 11.399 1.00 85.75 121 CYS A C 1
ATOM 947 O O . CYS A 1 121 ? 24.743 3.911 12.114 1.00 85.75 121 CYS A O 1
ATOM 949 N N . ASN A 1 122 ? 24.151 2.445 10.533 1.00 84.19 122 ASN A N 1
ATOM 950 C CA . ASN A 1 122 ? 22.853 3.080 10.241 1.00 84.19 122 ASN A CA 1
ATOM 951 C C . ASN A 1 122 ? 21.694 2.615 11.139 1.00 84.19 122 ASN A C 1
ATOM 953 O O . ASN A 1 122 ? 20.538 2.931 10.864 1.00 84.19 122 ASN A O 1
ATOM 957 N N . HIS A 1 123 ? 21.962 1.845 12.192 1.00 82.94 123 HIS A N 1
ATOM 958 C CA . HIS A 1 123 ? 20.900 1.394 13.086 1.00 82.94 123 HIS A CA 1
ATOM 959 C C . HIS A 1 123 ? 20.593 2.455 14.156 1.00 82.94 123 HIS A C 1
ATOM 961 O O . HIS A 1 123 ? 21.438 3.280 14.520 1.00 82.94 123 HIS A O 1
ATOM 967 N N . ARG A 1 124 ? 19.358 2.441 14.664 1.00 80.62 124 ARG A N 1
ATOM 968 C CA . ARG A 1 124 ? 18.878 3.425 15.636 1.00 80.62 124 ARG A CA 1
ATOM 969 C C . ARG A 1 124 ? 19.222 2.974 17.054 1.00 80.62 124 ARG A C 1
ATOM 971 O O . ARG A 1 124 ? 18.575 2.079 17.586 1.00 80.62 124 ARG A O 1
ATOM 978 N N . CYS A 1 125 ? 20.211 3.620 17.662 1.00 87.56 125 CYS A N 1
ATOM 979 C CA . CYS A 1 125 ? 20.559 3.430 19.070 1.00 87.56 125 CYS A CA 1
ATOM 980 C C . CYS A 1 125 ? 20.082 4.593 19.925 1.00 87.56 125 CYS A C 1
ATOM 982 O O . CYS A 1 125 ? 20.110 5.737 19.480 1.00 87.56 125 CYS A O 1
ATOM 984 N N . LYS A 1 126 ? 19.648 4.286 21.156 1.00 82.94 126 LYS A N 1
ATOM 985 C CA . LYS A 1 126 ? 19.273 5.310 22.143 1.00 82.94 126 LYS A CA 1
ATOM 986 C C . LYS A 1 126 ? 20.465 6.205 22.479 1.00 82.94 126 LYS A C 1
ATOM 988 O O . LYS A 1 126 ? 20.296 7.412 22.554 1.00 82.94 126 LYS A O 1
ATOM 993 N N . ASN A 1 127 ? 21.650 5.612 22.613 1.00 82.25 127 ASN A N 1
ATOM 994 C CA . ASN A 1 127 ? 22.913 6.332 22.615 1.00 82.25 127 ASN A CA 1
ATOM 995 C C . ASN A 1 127 ? 23.985 5.466 21.936 1.00 82.25 127 ASN A C 1
ATOM 997 O O . ASN A 1 127 ? 24.033 4.263 22.191 1.00 82.25 127 ASN A O 1
ATOM 1001 N N . LYS A 1 128 ? 24.749 6.022 20.990 1.00 83.00 128 LYS A N 1
ATOM 1002 C CA . LYS A 1 128 ? 25.673 5.241 20.134 1.00 83.00 128 LYS A CA 1
ATOM 1003 C C . LYS A 1 128 ? 26.989 4.896 20.838 1.00 83.00 128 LYS A C 1
ATOM 1005 O O . LYS A 1 128 ? 27.577 3.868 20.535 1.00 83.00 128 LYS A O 1
ATOM 1010 N N . ASP A 1 129 ? 27.409 5.732 21.772 1.00 77.56 129 ASP A N 1
ATOM 1011 C CA . ASP A 1 129 ? 28.578 5.586 22.651 1.00 77.56 129 ASP A CA 1
ATOM 1012 C C . ASP A 1 129 ? 28.373 4.542 23.773 1.00 77.56 129 ASP A C 1
ATOM 1014 O O . ASP A 1 129 ? 29.305 3.827 24.121 1.00 77.56 129 ASP A O 1
ATOM 1018 N N . VAL A 1 130 ? 27.152 4.405 24.302 1.00 83.12 130 VAL A N 1
ATOM 1019 C CA . VAL A 1 130 ? 26.782 3.446 25.366 1.00 83.12 130 VAL A CA 1
ATOM 1020 C C . VAL A 1 130 ? 26.168 2.162 24.784 1.00 83.12 130 VAL A C 1
ATOM 1022 O O . VAL A 1 130 ? 25.809 1.229 25.502 1.00 83.12 130 VAL A O 1
ATOM 1025 N N . CYS A 1 131 ? 26.022 2.079 23.463 1.00 84.62 131 CYS A N 1
ATOM 1026 C CA . CYS A 1 131 ? 25.465 0.895 22.831 1.00 84.62 131 CYS A CA 1
ATOM 1027 C C . CYS A 1 131 ? 26.455 -0.280 22.872 1.00 84.62 131 CYS A C 1
ATOM 1029 O O . CYS A 1 131 ? 27.581 -0.178 22.396 1.00 84.62 131 CYS A O 1
ATOM 1031 N N . GLY A 1 132 ? 25.994 -1.438 23.351 1.00 86.44 132 GLY A N 1
ATOM 1032 C CA . GLY A 1 132 ? 26.761 -2.688 23.339 1.00 86.44 132 GLY A CA 1
ATOM 1033 C C . GLY A 1 132 ? 26.891 -3.361 21.966 1.00 86.44 132 GLY A C 1
ATOM 1034 O O . GLY A 1 132 ? 27.392 -4.479 21.892 1.00 86.44 132 GLY A O 1
ATOM 1035 N N . HIS A 1 133 ? 26.425 -2.740 20.878 1.00 86.94 133 HIS A N 1
ATOM 1036 C CA . HIS A 1 133 ? 26.601 -3.292 19.538 1.00 86.94 133 HIS A CA 1
ATOM 1037 C C . HIS A 1 133 ? 28.015 -3.045 19.031 1.00 86.94 133 HIS A C 1
ATOM 1039 O O . HIS A 1 133 ? 28.491 -1.909 18.995 1.00 86.94 133 HIS A O 1
ATOM 1045 N N . ASP A 1 134 ? 28.635 -4.102 18.515 1.00 81.69 134 ASP A N 1
ATOM 1046 C CA . ASP A 1 134 ? 29.977 -4.014 17.949 1.00 81.69 134 ASP A CA 1
ATOM 1047 C C . ASP A 1 134 ? 30.037 -2.991 16.804 1.00 81.69 134 ASP A C 1
ATOM 1049 O O . ASP A 1 134 ? 30.902 -2.126 16.791 1.00 81.69 134 ASP A O 1
ATOM 1053 N N . CYS A 1 135 ? 29.021 -2.942 15.936 1.00 85.25 135 CYS A N 1
ATOM 1054 C CA . CYS A 1 135 ? 28.948 -1.942 14.865 1.00 85.25 135 CYS A CA 1
ATOM 1055 C C . CYS A 1 135 ? 28.822 -0.478 15.341 1.00 85.25 135 CYS A C 1
ATOM 1057 O O . CYS A 1 135 ? 29.168 0.421 14.577 1.00 85.25 135 CYS A O 1
ATOM 1059 N N . CYS A 1 136 ? 28.359 -0.222 16.571 1.00 83.50 136 CYS A N 1
ATOM 1060 C CA . CYS A 1 136 ? 28.399 1.108 17.198 1.00 83.50 136 CYS A CA 1
ATOM 1061 C C . CYS A 1 136 ? 29.783 1.434 17.768 1.00 83.50 136 CYS A C 1
ATOM 1063 O O . CYS A 1 136 ? 30.222 2.579 17.691 1.00 83.50 136 CYS A O 1
ATOM 1065 N N . LYS A 1 137 ? 30.468 0.428 18.320 1.00 83.75 137 LYS A N 1
ATOM 1066 C CA . LYS A 1 137 ? 31.770 0.578 18.976 1.00 83.75 137 LYS A CA 1
ATOM 1067 C C . LYS A 1 137 ? 32.930 0.642 17.980 1.00 83.75 137 LYS A C 1
ATOM 1069 O O . LYS A 1 137 ? 33.779 1.523 18.072 1.00 83.75 137 LYS A O 1
ATOM 1074 N N . THR A 1 138 ? 32.974 -0.285 17.028 1.00 82.00 138 THR A N 1
ATOM 1075 C CA . THR A 1 138 ? 34.073 -0.455 16.062 1.00 82.00 138 THR A CA 1
ATOM 1076 C C . THR A 1 138 ? 33.762 0.133 14.680 1.00 82.00 138 THR A C 1
ATOM 1078 O O . THR A 1 138 ? 34.665 0.276 13.847 1.00 82.00 138 THR A O 1
ATOM 1081 N N . GLY A 1 139 ? 32.511 0.548 14.448 1.00 83.00 139 GLY A N 1
ATOM 1082 C CA . GLY A 1 139 ? 32.021 1.012 13.150 1.00 83.00 139 GLY A CA 1
ATOM 1083 C C . GLY A 1 139 ? 31.759 -0.146 12.184 1.00 83.00 139 GLY A C 1
ATOM 1084 O O . GLY A 1 139 ? 32.073 -1.299 12.462 1.00 83.00 139 GLY A O 1
ATOM 1085 N N . VAL A 1 140 ? 31.168 0.146 11.024 1.00 85.12 140 VAL A N 1
ATOM 1086 C CA . VAL A 1 140 ? 30.997 -0.853 9.957 1.00 85.12 140 VAL A CA 1
ATOM 1087 C C . VAL A 1 140 ? 32.039 -0.635 8.860 1.00 85.12 140 VAL A C 1
ATOM 1089 O O . VAL A 1 140 ? 32.379 0.516 8.565 1.00 85.12 140 VAL A O 1
ATOM 1092 N N . PRO A 1 141 ? 32.563 -1.710 8.242 1.00 79.88 141 PRO A N 1
ATOM 1093 C CA . PRO A 1 141 ? 33.577 -1.583 7.206 1.00 79.88 141 PRO A CA 1
ATOM 1094 C C . PRO A 1 141 ? 33.076 -0.703 6.046 1.00 79.88 141 PRO A C 1
ATOM 1096 O O . PRO A 1 141 ? 31.861 -0.661 5.769 1.00 79.88 141 PRO A O 1
ATOM 1099 N N . PRO A 1 142 ? 33.987 0.032 5.381 1.00 75.56 142 PRO A N 1
ATOM 1100 C CA . PRO A 1 142 ? 33.640 0.813 4.204 1.00 75.56 142 PRO A CA 1
ATOM 1101 C C . PRO A 1 142 ? 33.045 -0.123 3.151 1.00 75.56 142 PRO A C 1
ATOM 1103 O O . PRO A 1 142 ? 33.469 -1.271 3.010 1.00 75.56 142 PRO A O 1
ATOM 1106 N N . LYS A 1 143 ? 32.017 0.348 2.436 1.00 69.56 143 LYS A N 1
ATOM 1107 C CA . LYS A 1 143 ? 31.491 -0.401 1.292 1.00 69.56 143 LYS A CA 1
ATOM 1108 C C . LYS A 1 143 ? 32.633 -0.523 0.286 1.00 69.56 143 LYS A C 1
ATOM 1110 O O . LYS A 1 143 ? 33.035 0.489 -0.277 1.00 69.56 143 LYS A O 1
ATOM 1115 N N . SER A 1 144 ? 33.155 -1.729 0.078 1.00 63.41 144 SER A N 1
ATOM 1116 C CA . SER A 1 144 ? 33.945 -1.991 -1.115 1.00 63.41 144 SER A CA 1
ATOM 1117 C C . SER A 1 144 ? 33.009 -1.811 -2.304 1.00 63.41 144 SER A C 1
ATOM 1119 O O . SER A 1 144 ? 31.940 -2.423 -2.370 1.00 63.41 144 SER A O 1
ATOM 1121 N N . GLU A 1 145 ? 33.373 -0.923 -3.222 1.00 59.62 145 GLU A N 1
ATOM 1122 C CA . GLU A 1 145 ? 32.766 -0.884 -4.546 1.00 59.62 145 GLU A CA 1
ATOM 1123 C C . GLU A 1 145 ? 33.195 -2.166 -5.262 1.00 59.62 145 GLU A C 1
ATOM 1125 O O . GLU A 1 145 ? 34.189 -2.215 -5.981 1.00 59.62 145 GLU A O 1
ATOM 1130 N N . MET A 1 146 ? 32.496 -3.268 -4.984 1.00 54.53 146 MET A N 1
ATOM 1131 C CA . MET A 1 146 ? 32.606 -4.450 -5.817 1.00 54.53 146 MET A CA 1
ATOM 1132 C C . MET A 1 146 ? 31.947 -4.085 -7.142 1.00 54.53 146 MET A C 1
ATOM 1134 O O . MET A 1 146 ? 30.722 -4.016 -7.237 1.00 54.53 146 MET A O 1
ATOM 1138 N N . ASN A 1 147 ? 32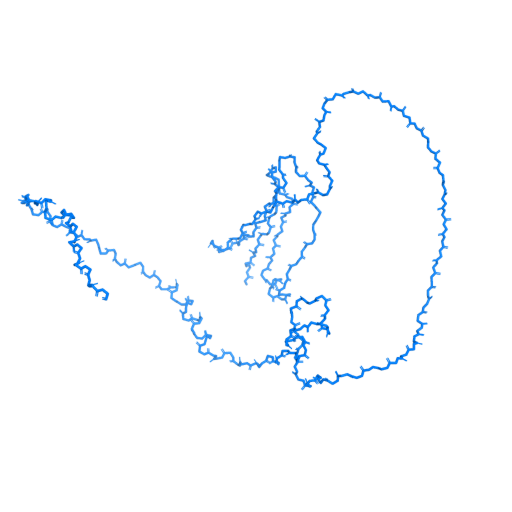.803 -3.773 -8.115 1.00 55.41 147 ASN A N 1
ATOM 1139 C CA . ASN A 1 147 ? 32.468 -3.546 -9.513 1.00 55.41 147 ASN A CA 1
ATOM 1140 C C . ASN A 1 147 ? 31.376 -4.522 -9.976 1.00 55.41 147 ASN A C 1
ATOM 1142 O O . ASN A 1 147 ? 31.378 -5.697 -9.600 1.00 55.41 147 ASN A O 1
ATOM 1146 N N . GLY A 1 148 ? 30.430 -3.996 -10.756 1.00 58.44 148 GLY A N 1
ATOM 1147 C CA . GLY A 1 148 ? 29.100 -4.540 -11.058 1.00 58.44 148 GLY A CA 1
ATOM 1148 C C . GLY A 1 148 ? 29.005 -5.900 -11.759 1.00 58.44 148 GLY A C 1
ATOM 1149 O O . GLY A 1 148 ? 27.913 -6.252 -12.193 1.00 58.44 148 GLY A O 1
ATOM 1150 N N . ASP A 1 149 ? 30.068 -6.699 -11.788 1.00 59.69 149 ASP A N 1
ATOM 1151 C CA . ASP A 1 149 ? 30.150 -7.969 -12.518 1.00 59.69 149 ASP A CA 1
ATOM 1152 C C . ASP A 1 149 ? 30.176 -9.189 -11.587 1.00 59.69 149 ASP A C 1
ATOM 1154 O O . ASP A 1 149 ? 30.746 -10.240 -11.883 1.00 59.69 149 ASP A O 1
ATOM 1158 N N . SER A 1 150 ? 29.550 -9.076 -10.414 1.00 68.31 150 SER A N 1
ATOM 1159 C CA . SER A 1 150 ? 29.401 -10.230 -9.532 1.00 68.31 150 SER A CA 1
ATOM 1160 C C . SER A 1 150 ? 28.448 -11.257 -10.161 1.00 68.31 150 SER A C 1
ATOM 1162 O O . SER A 1 150 ? 27.398 -10.911 -10.702 1.00 68.31 150 SER A O 1
ATOM 1164 N N . LYS A 1 151 ? 28.767 -12.549 -10.021 1.00 73.19 151 LYS A N 1
ATOM 1165 C CA . LYS A 1 151 ? 27.898 -13.701 -10.350 1.00 73.19 151 LYS A CA 1
ATOM 1166 C C . LYS A 1 151 ? 26.444 -13.524 -9.867 1.00 73.19 151 LYS A C 1
ATOM 1168 O O . LYS A 1 151 ? 25.521 -14.088 -10.447 1.00 73.19 151 LYS A O 1
ATOM 1173 N N . PHE A 1 152 ? 26.245 -12.719 -8.822 1.00 78.44 152 PHE A N 1
ATOM 1174 C CA . PHE A 1 152 ? 24.944 -12.328 -8.296 1.00 78.44 152 PHE A CA 1
ATOM 1175 C C . PHE A 1 152 ? 24.160 -11.401 -9.242 1.00 78.44 152 PHE A C 1
ATOM 1177 O O . PHE A 1 152 ? 22.979 -11.642 -9.469 1.00 78.44 152 PHE A O 1
ATOM 1184 N N . SER A 1 153 ? 24.803 -10.405 -9.861 1.00 77.56 153 SER A N 1
ATOM 1185 C CA . SER A 1 153 ? 24.188 -9.546 -10.887 1.00 77.56 153 SER A CA 1
ATOM 1186 C C . SER A 1 153 ? 23.721 -10.361 -12.099 1.00 77.56 153 SER A C 1
ATOM 1188 O O . SER A 1 153 ? 22.597 -10.179 -12.565 1.00 77.56 153 SER A O 1
ATOM 1190 N N . LEU A 1 154 ? 24.543 -11.312 -12.561 1.00 80.06 154 LEU A N 1
ATOM 1191 C CA . LEU A 1 154 ? 24.185 -12.230 -13.652 1.00 80.06 154 LEU A CA 1
ATOM 1192 C C . LEU A 1 154 ? 23.002 -13.131 -13.281 1.00 80.06 154 LEU A C 1
ATOM 1194 O O . LEU A 1 154 ? 22.096 -13.323 -14.085 1.00 80.06 154 LEU A O 1
ATOM 1198 N N . TYR A 1 155 ? 22.969 -13.635 -12.047 1.00 83.69 155 TYR A N 1
ATOM 1199 C CA . TYR A 1 155 ? 21.847 -14.426 -11.547 1.00 83.69 155 TYR A CA 1
ATOM 1200 C C . TYR A 1 155 ? 20.544 -13.614 -11.477 1.00 83.69 155 TYR A C 1
ATOM 1202 O O . TYR A 1 155 ? 19.491 -14.102 -11.877 1.00 83.69 155 TYR A O 1
ATOM 1210 N N . LEU A 1 156 ? 20.600 -12.353 -11.035 1.00 82.12 156 LEU A N 1
ATOM 1211 C CA . LEU A 1 156 ? 19.425 -11.476 -11.032 1.00 82.12 156 LEU A CA 1
ATOM 1212 C C . LEU A 1 156 ? 18.943 -11.135 -12.450 1.00 82.12 156 LEU A C 1
ATOM 1214 O O . LEU A 1 156 ? 17.737 -11.014 -12.664 1.00 82.12 156 LEU A O 1
ATOM 1218 N N . ALA A 1 157 ? 19.854 -10.995 -13.416 1.00 81.88 157 ALA A N 1
ATOM 1219 C CA . ALA A 1 157 ? 19.499 -10.802 -14.821 1.00 81.88 157 ALA A CA 1
ATOM 1220 C C . ALA A 1 157 ? 18.844 -12.059 -15.429 1.00 81.88 157 ALA A C 1
ATOM 1222 O O . ALA A 1 157 ? 17.823 -11.943 -16.106 1.00 81.88 157 ALA A O 1
ATOM 1223 N N . ASP A 1 158 ? 19.367 -13.252 -15.127 1.00 82.38 158 ASP A N 1
ATOM 1224 C CA . ASP A 1 158 ? 18.785 -14.543 -15.529 1.00 82.38 158 ASP A CA 1
ATOM 1225 C C . ASP A 1 158 ? 17.385 -14.757 -14.928 1.00 82.38 158 ASP A C 1
ATOM 1227 O O . ASP A 1 158 ? 16.446 -15.129 -15.627 1.00 82.38 158 ASP A O 1
ATOM 1231 N N . LEU A 1 159 ? 17.185 -14.428 -13.648 1.00 79.88 159 LEU A N 1
ATOM 1232 C CA . LEU A 1 159 ? 15.854 -14.492 -13.035 1.00 79.88 159 LEU A CA 1
ATOM 1233 C C . LEU A 1 159 ? 14.841 -13.560 -13.721 1.00 79.88 159 LEU A C 1
ATOM 1235 O O . LEU A 1 159 ? 13.675 -13.927 -13.860 1.00 79.88 159 LEU A O 1
ATOM 1239 N N . ARG A 1 160 ? 15.269 -12.378 -14.184 1.00 79.69 160 ARG A N 1
ATOM 1240 C CA . ARG A 1 160 ? 14.400 -11.449 -14.929 1.00 79.69 160 ARG A CA 1
ATOM 1241 C C . ARG A 1 160 ? 14.054 -11.966 -16.328 1.00 79.69 160 ARG A C 1
ATOM 1243 O O . ARG A 1 160 ? 12.927 -11.754 -16.767 1.00 79.69 160 ARG A O 1
ATOM 1250 N N . SER A 1 161 ? 14.974 -12.654 -17.010 1.00 77.00 161 SER A N 1
ATOM 1251 C CA . SER A 1 161 ? 14.740 -13.189 -18.363 1.00 77.00 161 SER A CA 1
ATOM 1252 C C . SER A 1 161 ? 13.838 -14.431 -18.375 1.00 77.00 161 SER A C 1
ATOM 1254 O O . SER A 1 161 ? 13.117 -14.677 -19.338 1.00 77.00 161 SER A O 1
ATOM 1256 N N . ARG A 1 162 ? 13.795 -15.201 -17.284 1.00 72.19 162 ARG A N 1
ATOM 1257 C CA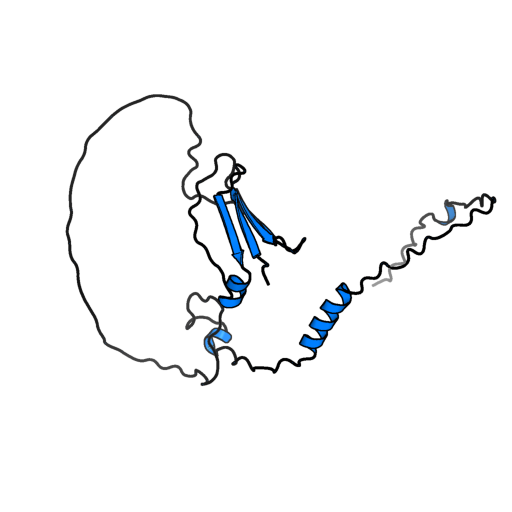 . ARG A 1 162 ? 12.901 -16.368 -17.180 1.00 72.19 162 ARG A CA 1
ATOM 1258 C C . ARG A 1 162 ? 11.418 -15.997 -17.208 1.00 72.19 162 ARG A C 1
ATOM 1260 O O . ARG A 1 162 ? 10.611 -16.772 -17.709 1.00 72.19 162 ARG A O 1
ATOM 1267 N N . ASN A 1 163 ? 11.059 -14.804 -16.736 1.00 60.88 163 ASN A N 1
ATOM 1268 C CA . ASN A 1 163 ? 9.678 -14.323 -16.797 1.00 60.88 163 ASN A CA 1
ATOM 1269 C C . ASN A 1 163 ? 9.264 -13.836 -18.194 1.00 60.88 163 ASN A C 1
ATOM 1271 O O . ASN A 1 163 ? 8.069 -13.798 -18.477 1.00 60.88 163 ASN A O 1
ATOM 1275 N N . SER A 1 164 ? 10.208 -13.491 -19.078 1.00 61.38 164 SER A N 1
ATOM 1276 C CA . SER A 1 164 ? 9.890 -13.070 -20.450 1.00 61.38 164 SER A CA 1
ATOM 1277 C C . SER A 1 164 ? 9.722 -14.242 -21.424 1.00 61.38 164 SER A C 1
ATOM 1279 O O . SER A 1 164 ? 9.127 -14.060 -22.483 1.00 61.38 164 SER A O 1
ATOM 1281 N N . ILE A 1 165 ? 10.163 -15.452 -21.056 1.00 57.44 165 ILE A N 1
ATOM 1282 C CA . ILE A 1 165 ? 9.966 -16.689 -21.831 1.00 57.44 165 ILE A CA 1
ATOM 1283 C C . ILE A 1 165 ? 9.105 -17.674 -21.025 1.00 57.44 165 ILE A C 1
ATOM 1285 O O . ILE A 1 165 ? 9.484 -18.816 -20.781 1.00 57.44 165 ILE A O 1
ATOM 1289 N N . SER A 1 166 ? 7.917 -17.246 -20.598 1.00 51.22 166 SER A N 1
ATOM 1290 C CA . SER A 1 166 ? 6.886 -18.184 -20.141 1.00 51.22 166 SER A CA 1
ATOM 1291 C C . SER A 1 166 ? 6.033 -18.591 -21.341 1.00 51.22 166 SER A C 1
ATOM 1293 O O . SER A 1 166 ? 4.925 -18.097 -21.548 1.00 51.22 166 SER A O 1
ATOM 1295 N N . SER A 1 167 ? 6.569 -19.462 -22.200 1.00 60.94 167 SER A N 1
ATOM 1296 C CA . SER A 1 167 ? 5.714 -20.160 -23.159 1.00 60.94 167 SER A CA 1
ATOM 1297 C C . SER A 1 167 ? 4.821 -21.103 -22.361 1.00 60.94 167 SER A C 1
ATOM 1299 O O . SER A 1 167 ? 5.332 -22.003 -21.690 1.00 60.94 167 SER A O 1
ATOM 1301 N N . VAL A 1 168 ? 3.506 -20.883 -22.431 1.00 58.59 168 VAL A N 1
ATOM 1302 C CA . VAL A 1 168 ? 2.483 -21.766 -21.858 1.00 58.59 168 VAL A CA 1
ATOM 1303 C C . VAL A 1 168 ? 2.878 -23.214 -22.164 1.00 58.59 168 VAL A C 1
ATOM 1305 O O . VAL A 1 168 ? 2.995 -23.558 -23.346 1.00 58.59 168 VAL A O 1
ATOM 1308 N N . PRO A 1 169 ? 3.138 -24.064 -21.151 1.00 56.91 169 PRO A N 1
ATOM 1309 C CA . PRO A 1 169 ? 3.488 -25.445 -21.423 1.00 56.91 169 PRO A CA 1
ATOM 1310 C C . PRO A 1 169 ? 2.324 -26.066 -22.198 1.00 56.91 169 PRO A C 1
ATOM 1312 O O . PRO A 1 169 ? 1.166 -25.838 -21.826 1.00 56.91 169 PRO A O 1
ATOM 1315 N N . PRO A 1 170 ? 2.580 -26.823 -23.280 1.00 59.72 170 PRO A N 1
ATOM 1316 C CA . PRO A 1 170 ? 1.509 -27.474 -24.010 1.00 59.72 170 PRO A CA 1
ATOM 1317 C C . PRO A 1 170 ? 0.751 -28.337 -23.011 1.00 59.72 170 PRO A C 1
ATOM 1319 O O . PRO A 1 170 ? 1.323 -29.241 -22.397 1.00 59.72 170 PRO A O 1
ATOM 1322 N N . VAL A 1 171 ? -0.525 -28.006 -22.803 1.00 59.22 171 VAL A N 1
ATOM 1323 C CA . VAL A 1 171 ? -1.398 -28.733 -21.889 1.00 59.22 171 VAL A CA 1
ATOM 1324 C C . VAL A 1 171 ? -1.460 -30.158 -22.420 1.00 59.22 171 VAL A C 1
ATOM 1326 O O . VAL A 1 171 ? -2.185 -30.439 -23.376 1.00 59.22 171 VAL A O 1
ATOM 1329 N N . LYS A 1 172 ? -0.664 -31.062 -21.838 1.00 61.94 172 LYS A N 1
ATOM 1330 C CA . LYS A 1 172 ? -0.753 -32.499 -22.089 1.00 61.94 172 LYS A CA 1
ATOM 1331 C C . LYS A 1 172 ? -2.093 -32.958 -21.527 1.00 61.94 172 LYS A C 1
ATOM 1333 O O . LYS A 1 172 ? -2.189 -33.441 -20.405 1.00 61.94 172 LYS A O 1
ATOM 1338 N N . ARG A 1 173 ? 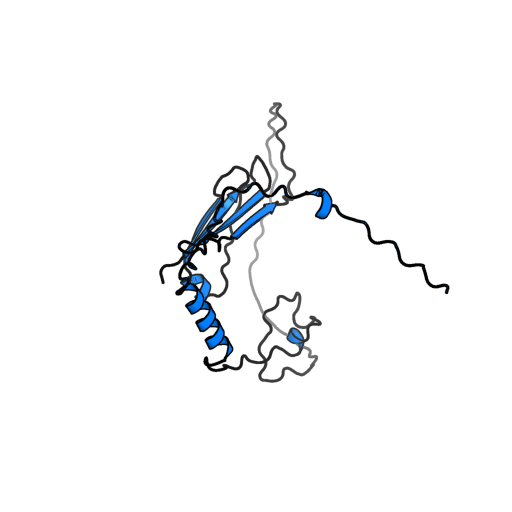-3.154 -32.746 -22.305 1.00 63.50 173 ARG A N 1
ATOM 1339 C CA . ARG A 1 173 ? -4.473 -33.307 -22.046 1.00 63.50 173 ARG A CA 1
ATOM 1340 C C . ARG A 1 173 ? -4.325 -34.819 -22.124 1.00 63.50 173 ARG A C 1
ATOM 1342 O O . ARG A 1 173 ? -4.032 -35.358 -23.190 1.00 63.50 173 ARG A O 1
ATOM 1349 N N . LEU A 1 174 ? -4.516 -35.488 -20.992 1.00 55.81 174 LEU A N 1
ATOM 1350 C CA . LEU A 1 174 ? -4.651 -36.935 -20.946 1.00 55.81 174 LEU A CA 1
ATOM 1351 C C . LEU A 1 174 ? -5.901 -37.308 -21.758 1.00 55.81 174 LEU A C 1
ATOM 1353 O O . LEU A 1 174 ? -7.026 -37.130 -21.296 1.00 55.81 174 LEU A O 1
ATOM 1357 N N . LYS A 1 175 ? -5.723 -37.777 -22.998 1.00 60.91 175 LYS A N 1
ATOM 1358 C CA . LYS A 1 175 ? -6.804 -38.424 -23.748 1.00 60.91 175 LYS A CA 1
ATOM 1359 C C . LYS A 1 175 ? -6.982 -39.824 -23.170 1.00 60.91 175 LYS A C 1
ATOM 1361 O O . LYS A 1 175 ? -6.249 -40.738 -23.530 1.00 60.91 175 LYS A O 1
ATOM 1366 N N . MET A 1 176 ? -7.933 -39.975 -22.254 1.00 56.12 176 MET A N 1
ATOM 1367 C CA . MET A 1 176 ? -8.348 -41.286 -21.768 1.00 56.12 176 MET A CA 1
ATOM 1368 C C . MET A 1 176 ? -9.191 -41.945 -22.864 1.00 56.12 176 MET A C 1
ATOM 1370 O O . MET A 1 176 ? -10.279 -41.472 -23.195 1.00 56.12 176 MET A O 1
ATOM 1374 N N . GLN A 1 177 ? -8.652 -42.985 -23.496 1.00 64.75 177 GLN A N 1
ATOM 1375 C CA . GLN A 1 177 ? -9.366 -43.742 -24.516 1.00 64.75 177 GLN A CA 1
ATOM 1376 C C . GLN A 1 177 ? -10.321 -44.700 -23.795 1.00 64.75 177 GLN A C 1
ATOM 1378 O O . GLN A 1 177 ? -9.903 -45.729 -23.272 1.00 64.75 177 GLN A O 1
ATOM 1383 N N . MET A 1 178 ? -11.599 -44.327 -23.716 1.00 58.19 178 MET A N 1
ATOM 1384 C CA . MET A 1 178 ? -12.662 -45.185 -23.188 1.00 58.19 178 MET A CA 1
ATOM 1385 C C . MET A 1 178 ? -12.940 -46.293 -24.209 1.00 58.19 178 MET A C 1
ATOM 1387 O O . MET A 1 178 ? -13.832 -46.173 -25.047 1.00 58.19 178 MET A O 1
ATOM 1391 N N . LEU A 1 179 ? -12.137 -47.359 -24.190 1.00 53.09 179 LEU A N 1
ATOM 1392 C CA . LEU A 1 179 ? -12.547 -48.610 -24.815 1.00 53.09 179 LEU A CA 1
ATOM 1393 C C . LEU A 1 179 ? -13.736 -49.124 -23.993 1.00 53.09 179 LEU A C 1
ATOM 1395 O O . LEU A 1 179 ? -13.630 -49.209 -22.772 1.00 53.09 179 LEU A O 1
ATOM 1399 N N . ASN A 1 180 ? -14.868 -49.405 -24.640 1.00 58.59 180 ASN A N 1
ATOM 1400 C CA . ASN A 1 180 ? -16.100 -49.899 -24.014 1.00 58.59 180 ASN A CA 1
ATOM 1401 C C . ASN A 1 180 ? -15.903 -51.291 -23.391 1.00 58.59 180 ASN A C 1
ATOM 1403 O O . ASN A 1 180 ? -16.386 -52.299 -23.896 1.00 58.59 180 ASN A O 1
ATOM 1407 N N . GLN A 1 181 ? -15.180 -51.350 -22.284 1.00 57.59 181 GLN A N 1
ATOM 1408 C CA . GLN A 1 181 ? -15.110 -52.490 -21.401 1.00 57.59 181 GLN A CA 1
ATOM 1409 C C . GLN A 1 181 ? -15.177 -51.905 -19.999 1.00 57.59 181 GLN A C 1
ATOM 1411 O O . GLN A 1 181 ? -14.214 -51.317 -19.513 1.00 57.59 181 GLN A O 1
ATOM 1416 N N . ALA A 1 182 ? -16.351 -51.996 -19.376 1.00 58.59 182 ALA A N 1
ATOM 1417 C CA . ALA A 1 182 ? -16.495 -51.714 -17.960 1.00 58.59 182 ALA A CA 1
ATOM 1418 C C . ALA A 1 182 ? -15.625 -52.728 -17.206 1.00 58.59 182 ALA A C 1
ATOM 1420 O O . ALA A 1 182 ? -16.074 -53.826 -16.882 1.00 58.59 182 ALA A O 1
ATOM 1421 N N . GLN A 1 183 ? -14.350 -52.398 -16.990 1.00 64.25 183 GLN A N 1
ATOM 1422 C CA . GLN A 1 183 ? -13.523 -53.131 -16.050 1.00 64.25 183 GLN A CA 1
ATOM 1423 C C . GLN A 1 183 ? -14.173 -52.916 -14.688 1.00 64.25 183 GLN A C 1
ATOM 1425 O O . GLN A 1 183 ? -14.213 -51.802 -14.168 1.00 64.25 183 GLN A O 1
ATOM 1430 N N . ASN A 1 184 ? -14.775 -53.979 -14.163 1.00 65.25 184 ASN A N 1
ATOM 1431 C CA . ASN A 1 184 ? -15.290 -54.021 -12.809 1.00 65.25 184 ASN A CA 1
ATOM 1432 C C . ASN A 1 184 ? -14.076 -53.929 -11.874 1.00 65.25 184 ASN A C 1
ATOM 1434 O O . ASN A 1 184 ? -13.426 -54.927 -11.577 1.00 65.25 184 ASN A O 1
ATOM 1438 N N . VAL A 1 185 ? -13.684 -52.703 -11.527 1.00 69.25 185 VAL A N 1
ATOM 1439 C CA . VAL A 1 185 ? -12.580 -52.459 -10.602 1.00 69.25 185 VAL A CA 1
ATOM 1440 C C . VAL A 1 185 ? -13.120 -52.688 -9.197 1.00 69.25 185 VAL A C 1
ATOM 1442 O O . VAL A 1 185 ? -13.923 -51.895 -8.705 1.00 69.25 185 VAL A O 1
ATOM 1445 N N . ASP A 1 186 ? -12.687 -53.769 -8.551 1.00 77.62 186 ASP A N 1
ATOM 1446 C CA . ASP A 1 186 ? -13.013 -54.015 -7.150 1.00 77.62 186 ASP A CA 1
ATOM 1447 C C . ASP A 1 186 ? -12.310 -52.967 -6.277 1.00 77.62 186 ASP A C 1
ATOM 1449 O O . ASP A 1 186 ? -11.086 -52.954 -6.130 1.00 77.62 186 ASP A O 1
ATOM 1453 N N . LEU A 1 187 ? -13.095 -52.051 -5.709 1.00 77.25 187 LEU A N 1
ATOM 1454 C CA . LEU A 1 187 ? -12.605 -50.968 -4.856 1.00 77.25 187 LEU A CA 1
ATOM 1455 C C . LEU A 1 187 ? -12.036 -51.486 -3.526 1.00 77.25 187 LEU A C 1
ATOM 1457 O O . LEU A 1 187 ? -11.336 -50.745 -2.834 1.00 77.25 187 LEU A O 1
ATOM 1461 N N . LYS A 1 188 ? -12.277 -52.760 -3.177 1.00 76.62 188 LYS A N 1
ATOM 1462 C CA . LYS A 1 188 ? -11.731 -53.377 -1.961 1.00 76.62 188 LYS A CA 1
ATOM 1463 C C . LYS A 1 188 ? -10.209 -53.493 -1.968 1.00 76.62 188 LYS A C 1
ATOM 1465 O O . LYS A 1 188 ? -9.613 -53.507 -0.896 1.00 76.62 188 LYS A O 1
ATOM 1470 N N . GLN A 1 189 ? -9.570 -53.496 -3.140 1.00 73.62 189 GLN A N 1
ATOM 1471 C CA . GLN A 1 189 ? -8.105 -53.536 -3.244 1.00 73.62 189 GLN A CA 1
ATOM 1472 C C . GLN A 1 189 ? -7.416 -52.252 -2.744 1.00 73.62 189 GLN A C 1
ATOM 1474 O O . GLN A 1 189 ? -6.215 -52.256 -2.492 1.00 73.62 189 GLN A O 1
ATOM 1479 N N . PHE A 1 190 ? -8.166 -51.156 -2.594 1.00 77.50 190 PHE A N 1
ATOM 1480 C CA . PHE A 1 190 ? -7.658 -49.868 -2.111 1.00 77.50 190 PHE A CA 1
ATOM 1481 C C . PHE A 1 190 ? -8.046 -49.581 -0.656 1.00 77.50 190 PHE A C 1
ATOM 1483 O O . PHE A 1 190 ? -7.816 -48.477 -0.160 1.00 77.50 190 PHE A O 1
ATOM 1490 N N . VAL A 1 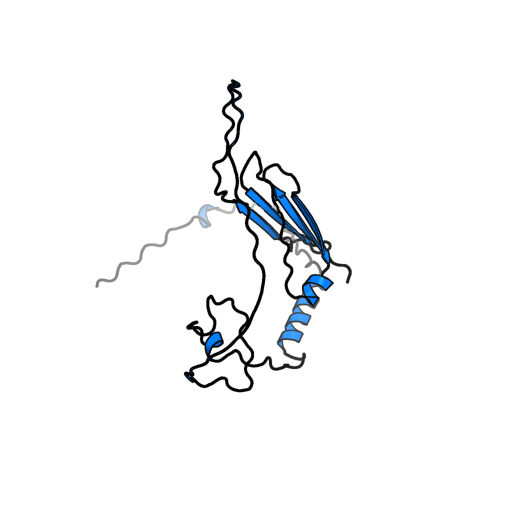191 ? -8.656 -50.547 0.039 1.00 81.88 191 VAL A N 1
ATOM 1491 C CA . VAL A 1 191 ? -9.040 -50.372 1.440 1.00 81.88 191 VAL A CA 1
ATOM 1492 C C . VAL A 1 191 ? -7.785 -50.362 2.303 1.00 81.88 191 VAL A C 1
ATOM 1494 O O . VAL A 1 191 ? -6.936 -51.248 2.228 1.00 81.88 191 VAL A O 1
ATOM 1497 N N . PHE A 1 192 ? -7.674 -49.334 3.139 1.00 79.31 192 PHE A N 1
ATOM 1498 C CA . PHE A 1 192 ? -6.577 -49.184 4.080 1.00 79.31 192 PHE A CA 1
ATOM 1499 C C . PHE A 1 192 ? -6.535 -50.363 5.063 1.00 79.31 192 PHE A C 1
ATOM 1501 O O . PHE A 1 192 ? -7.468 -50.569 5.837 1.00 79.31 192 PHE A O 1
ATOM 1508 N N . THR A 1 193 ? -5.425 -51.102 5.069 1.00 78.44 193 THR A N 1
ATOM 1509 C CA . THR A 1 193 ? -5.126 -52.109 6.092 1.00 78.44 193 THR A CA 1
ATOM 1510 C C . THR A 1 193 ? -4.128 -51.531 7.099 1.00 78.44 193 THR A C 1
ATOM 1512 O O . THR A 1 193 ? -2.988 -51.240 6.713 1.00 78.44 193 THR A O 1
ATOM 1515 N N . PRO A 1 194 ? -4.508 -51.360 8.380 1.00 77.81 194 PRO A N 1
ATOM 1516 C CA . PRO A 1 194 ? -3.586 -50.904 9.413 1.00 77.81 194 PRO A CA 1
ATOM 1517 C C . PRO A 1 194 ? -2.390 -51.857 9.521 1.00 77.81 194 PRO A C 1
ATOM 1519 O O . PRO A 1 194 ? -2.566 -53.071 9.623 1.00 77.81 194 PRO A O 1
ATOM 1522 N N . LYS A 1 195 ? -1.165 -51.319 9.511 1.00 77.88 195 LYS A N 1
ATOM 1523 C CA . LYS A 1 195 ? 0.043 -52.116 9.774 1.00 77.88 195 LYS A CA 1
ATOM 1524 C C . LYS A 1 195 ? 0.006 -52.630 11.214 1.00 77.88 195 LYS A C 1
ATOM 1526 O O . LYS A 1 195 ? -0.191 -51.843 12.138 1.00 77.88 195 LYS A O 1
ATOM 1531 N N . SER A 1 196 ? 0.222 -53.932 11.401 1.00 74.56 196 SER A N 1
ATOM 1532 C CA . SER A 1 196 ? 0.369 -54.532 12.729 1.00 74.56 196 SER A CA 1
ATOM 1533 C C . SER A 1 196 ? 1.535 -53.877 13.472 1.00 74.56 196 SER A C 1
ATOM 1535 O O . SER A 1 196 ? 2.634 -53.759 12.923 1.00 74.56 196 SER A O 1
ATOM 1537 N N . LEU A 1 197 ? 1.290 -53.451 14.711 1.00 72.50 197 LEU A N 1
ATOM 1538 C CA . LEU A 1 197 ? 2.311 -52.878 15.583 1.00 72.50 197 LEU A CA 1
ATOM 1539 C C . LEU A 1 197 ? 3.400 -53.926 15.843 1.00 72.50 197 LEU A C 1
ATOM 1541 O O . LEU A 1 197 ? 3.101 -55.060 16.217 1.00 72.50 197 LEU A O 1
ATOM 1545 N N . LEU A 1 198 ? 4.658 -53.549 15.603 1.00 72.50 198 LEU A N 1
ATOM 1546 C CA . LEU A 1 198 ? 5.808 -54.409 15.870 1.00 72.50 198 LEU A CA 1
ATOM 1547 C C . LEU A 1 198 ? 5.904 -54.697 17.380 1.00 72.50 198 LEU A C 1
ATOM 1549 O O . LEU A 1 198 ? 5.636 -53.791 18.176 1.00 72.50 198 LEU A O 1
ATOM 1553 N N . PRO A 1 199 ? 6.300 -55.917 17.792 1.00 65.88 199 PRO A N 1
ATOM 1554 C CA . PRO A 1 199 ? 6.501 -56.232 19.200 1.00 65.88 199 PRO A CA 1
ATOM 1555 C C . PRO A 1 199 ? 7.535 -55.285 19.812 1.00 65.88 199 PRO A C 1
ATOM 1557 O O . PRO A 1 199 ? 8.626 -55.110 19.265 1.00 65.88 199 PRO A O 1
ATOM 1560 N N . ALA A 1 200 ? 7.189 -54.671 20.943 1.00 65.25 200 ALA A N 1
ATOM 1561 C CA . ALA A 1 200 ? 8.126 -53.868 21.712 1.00 65.25 200 ALA A CA 1
ATOM 1562 C C . ALA A 1 200 ? 9.282 -54.763 22.185 1.00 65.25 200 ALA A C 1
ATOM 1564 O O . ALA A 1 200 ? 9.056 -55.768 22.860 1.00 65.25 200 ALA A O 1
ATOM 1565 N N . LEU A 1 201 ? 10.512 -54.407 21.811 1.00 65.38 201 LEU A N 1
ATOM 1566 C CA . LEU A 1 201 ? 11.707 -55.072 22.323 1.00 65.38 201 LEU A CA 1
ATOM 1567 C C . LEU A 1 201 ? 11.841 -54.786 23.831 1.00 65.38 201 LEU A C 1
ATOM 1569 O O . LEU A 1 201 ? 11.646 -53.636 24.242 1.00 65.38 201 LEU A O 1
ATOM 1573 N N . PRO A 1 202 ? 12.142 -55.802 24.659 1.00 65.62 202 PRO A N 1
ATOM 1574 C CA . PRO A 1 202 ? 12.325 -55.616 26.092 1.00 65.62 202 PRO A CA 1
ATOM 1575 C C . PRO A 1 202 ? 13.564 -54.752 26.378 1.00 65.62 202 PRO A C 1
ATOM 1577 O O . PRO A 1 202 ? 14.546 -54.807 25.638 1.00 65.62 202 PRO A O 1
ATOM 1580 N N . ARG A 1 203 ? 13.459 -53.935 27.435 1.00 52.91 203 ARG A N 1
ATOM 1581 C CA . ARG A 1 203 ? 14.517 -53.053 27.955 1.00 52.91 203 ARG A CA 1
ATOM 1582 C C . ARG A 1 203 ? 15.732 -53.822 28.448 1.00 52.91 203 ARG A C 1
ATOM 1584 O O . ARG A 1 203 ? 15.521 -54.866 29.102 1.00 52.91 203 ARG A O 1
#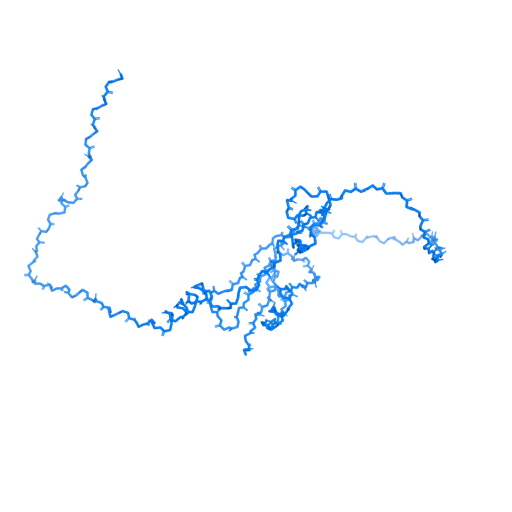

Organism: Oceanites oceanicus (NCBI:txid79653)

InterPro domains:
  IPR052247 Meiotic Crossover Helicase [PTHR47835] (2-199)

Radius of gyration: 34.53 Å; chains: 1; bounding box: 71×95×61 Å

Secondary structure (DSSP, 8-state):
---EEEEEEEETTS-EEEEEEEEHHHHHHHS--------PPPSS-SEEEEEEEESS-TT--EEEEEE---SS-------------------------------------------TTPBPP-S--S-SSS---HHHHT-BPP-----S--HHHHHHHHHHHHTTT--------------S------GGGG---PPPPPPPPP-

Foldseek 3Di:
DAKWKWKWKADPVRDTQDIDIGGVVNCVVVVDDDDDDDDDQDDPFQKMKIWIGIPPDPPPIDIDIDRDDDPDPPPPDDDDDDDDDDDDDDDDDDDDDDDDDDDDDDDDDDDDDAPPAAAQDPDDDPDLCPDPDPCSVHNHHDDDPPDQPDPVNVVVVVVVVVVVPPDPPPPPPPPDPPPPDPPPDDCVVVDDDDDDDDDDDDD

Sequence (203 aa):
DFHYVTLAIGDADNQVIFNQKIMDSVLLKTGNWMKKIEVKRALKSEDISINLISSDYVGLDIQQAYTVFYLTPKTVGSKVVTNQKLKAESSLDMSYGSSQSLAAAKVDTESTYKKYGNRECNHRCKNKDVCGHDCCKTGVPPKSEMNGDSKFSLYLADLRSRNSISSVPPVKRLKMQMLNQAQNVDLKQFVFTPKSLLPALPR